Protein AF-A0A0B6Z4F5-F1 (afdb_monomer_lite)

Structure (mmCIF, N/CA/C/O backbone):
data_AF-A0A0B6Z4F5-F1
#
_entry.id   AF-A0A0B6Z4F5-F1
#
loop_
_atom_site.group_PDB
_atom_site.id
_atom_site.type_symbol
_atom_site.label_atom_id
_atom_site.label_alt_id
_atom_site.label_comp_id
_atom_site.label_asym_id
_atom_site.label_entity_id
_atom_site.label_seq_id
_atom_site.pdbx_PDB_ins_code
_atom_site.Cartn_x
_atom_site.Cartn_y
_atom_site.Cartn_z
_atom_site.occupancy
_atom_site.B_iso_or_equiv
_atom_site.auth_seq_id
_atom_site.auth_comp_id
_atom_site.auth_asym_id
_atom_site.auth_atom_id
_atom_site.pdbx_PDB_model_num
ATOM 1 N N . GLN A 1 1 ? -28.608 41.845 -19.766 1.00 38.28 1 GLN A N 1
ATOM 2 C CA . GLN A 1 1 ? -28.156 40.467 -20.043 1.00 38.28 1 GLN A CA 1
ATOM 3 C C . GLN A 1 1 ? -27.023 40.159 -19.077 1.00 38.28 1 GLN A C 1
ATOM 5 O O . GLN A 1 1 ? -25.926 40.671 -19.235 1.00 38.28 1 GLN A O 1
ATOM 10 N N . THR A 1 2 ? -27.339 39.453 -17.998 1.00 35.28 2 THR A N 1
ATOM 11 C CA . THR A 1 2 ? -26.424 39.106 -16.904 1.00 35.28 2 THR A CA 1
ATOM 12 C C . THR A 1 2 ? -25.875 37.706 -17.146 1.00 35.28 2 THR A C 1
ATOM 14 O O . THR A 1 2 ? -26.620 36.733 -17.060 1.00 35.28 2 THR A O 1
ATOM 17 N N . PHE A 1 3 ? -24.585 37.611 -17.468 1.00 40.47 3 PHE A N 1
ATOM 18 C CA . PHE A 1 3 ? -23.867 36.343 -17.572 1.00 40.47 3 PHE A CA 1
ATOM 19 C C . PHE A 1 3 ? -23.553 35.861 -16.148 1.00 40.47 3 PHE A C 1
ATOM 21 O O . PHE A 1 3 ? -22.641 36.354 -15.487 1.00 40.47 3 PHE A O 1
ATOM 28 N N . THR A 1 4 ? -24.399 34.976 -15.627 1.00 44.84 4 THR A N 1
ATOM 29 C CA . THR A 1 4 ? -24.256 34.361 -14.303 1.00 44.84 4 THR A CA 1
ATOM 30 C C . THR A 1 4 ? -23.046 33.433 -14.277 1.00 44.84 4 THR A C 1
ATOM 32 O O . THR A 1 4 ? -22.872 32.604 -15.167 1.00 44.84 4 THR A O 1
ATOM 35 N N . GLY A 1 5 ? -22.210 33.598 -13.252 1.00 46.84 5 GLY A N 1
ATOM 36 C CA . GLY A 1 5 ? -20.893 32.986 -13.140 1.00 46.84 5 GLY A CA 1
ATOM 37 C C . GLY A 1 5 ? -20.876 31.459 -13.189 1.00 46.84 5 GLY A C 1
ATOM 38 O O . GLY A 1 5 ? -21.529 30.779 -12.397 1.00 46.84 5 GLY A O 1
ATOM 39 N N . LEU A 1 6 ? -20.011 30.928 -14.054 1.00 46.53 6 LEU A N 1
ATOM 40 C CA . LEU A 1 6 ? -19.409 29.620 -13.836 1.00 46.53 6 LEU A CA 1
ATOM 41 C C . LEU A 1 6 ? -18.498 29.740 -12.608 1.00 46.53 6 LEU A C 1
ATOM 43 O O . LEU A 1 6 ? -17.441 30.367 -12.669 1.00 46.53 6 LEU A O 1
ATOM 47 N N . ARG A 1 7 ? -18.896 29.137 -11.484 1.00 52.16 7 ARG A N 1
ATOM 48 C CA . ARG A 1 7 ? -17.961 28.833 -10.394 1.00 52.16 7 ARG A CA 1
ATOM 49 C C . ARG A 1 7 ? -16.904 27.890 -10.966 1.00 52.16 7 ARG A C 1
ATOM 51 O O . ARG A 1 7 ? -17.161 26.700 -11.113 1.00 52.16 7 ARG A O 1
ATOM 58 N N . THR A 1 8 ? -15.728 28.410 -11.297 1.00 56.00 8 THR A N 1
ATOM 59 C CA . THR A 1 8 ? -14.537 27.593 -11.531 1.00 56.00 8 THR A CA 1
ATOM 60 C C . THR A 1 8 ? -14.231 26.864 -10.228 1.00 56.00 8 THR A C 1
ATOM 62 O O . THR A 1 8 ? -13.716 27.464 -9.285 1.00 56.00 8 THR A O 1
ATOM 65 N N . ALA A 1 9 ? -14.623 25.594 -10.128 1.00 62.94 9 ALA A N 1
ATOM 66 C CA . ALA A 1 9 ? -14.205 24.742 -9.027 1.00 62.94 9 ALA A CA 1
ATOM 67 C C . ALA A 1 9 ? -12.677 24.632 -9.093 1.00 62.94 9 ALA A C 1
ATOM 69 O O . ALA A 1 9 ? -12.132 24.040 -10.024 1.00 62.94 9 ALA A O 1
ATOM 70 N N . THR A 1 10 ? -11.979 25.263 -8.154 1.00 71.31 10 THR A N 1
ATOM 71 C CA . THR A 1 10 ? -10.526 25.164 -8.057 1.00 71.31 10 THR A CA 1
ATOM 72 C C . THR A 1 10 ? -10.185 23.743 -7.618 1.00 71.31 10 THR A C 1
ATOM 74 O O . THR A 1 10 ? -10.439 23.344 -6.482 1.00 71.31 10 THR A O 1
ATOM 77 N N . VAL A 1 11 ? -9.668 22.935 -8.544 1.00 78.81 11 VAL A N 1
ATOM 78 C CA . VAL A 1 11 ? -9.191 21.585 -8.227 1.00 78.81 11 VAL A CA 1
ATOM 79 C C . VAL A 1 11 ? -8.001 21.728 -7.287 1.00 78.81 11 VAL A C 1
ATOM 81 O O . VAL A 1 11 ? -7.041 22.433 -7.597 1.00 78.81 11 VAL A O 1
ATOM 84 N N . SER A 1 12 ? -8.066 21.091 -6.118 1.00 91.50 12 SER A N 1
ATOM 85 C CA . SER A 1 12 ? -6.931 21.099 -5.198 1.00 91.50 12 SER A CA 1
ATOM 86 C C . SER A 1 12 ? -5.767 20.296 -5.790 1.00 91.50 12 SER A C 1
ATOM 88 O O . SER A 1 12 ? -5.986 19.251 -6.409 1.00 91.50 12 SER A O 1
ATOM 90 N N . TRP A 1 13 ? -4.529 20.745 -5.566 1.00 92.00 13 TRP A N 1
ATOM 91 C CA . TRP A 1 13 ? -3.327 20.012 -5.985 1.00 92.00 13 TRP A CA 1
ATOM 92 C C . TRP A 1 13 ? -3.304 18.573 -5.453 1.00 92.00 13 TRP A C 1
ATOM 94 O O . TRP A 1 13 ? -2.910 17.659 -6.171 1.00 92.00 13 TRP A O 1
ATOM 104 N N . HIS A 1 14 ? -3.807 18.360 -4.231 1.00 92.81 14 HIS A N 1
ATOM 105 C CA . HIS A 1 14 ? -3.956 17.034 -3.621 1.00 92.81 14 HIS A CA 1
ATOM 106 C C . HIS A 1 14 ? -4.875 16.121 -4.436 1.00 92.81 14 HIS A C 1
ATOM 108 O O . HIS A 1 14 ? -4.528 14.984 -4.745 1.00 92.81 14 HIS A O 1
ATOM 114 N N . THR A 1 15 ? -6.052 16.627 -4.814 1.00 93.75 15 THR A N 1
ATOM 115 C CA . THR A 1 15 ? -7.009 15.876 -5.636 1.00 93.75 15 THR A CA 1
ATOM 116 C C . THR A 1 15 ? -6.413 15.550 -7.000 1.00 93.75 15 THR A C 1
ATOM 118 O O . THR A 1 15 ? -6.552 14.420 -7.461 1.00 93.75 15 THR A O 1
ATOM 121 N N . LEU A 1 16 ? -5.729 16.512 -7.627 1.00 95.25 16 LEU A N 1
ATOM 122 C CA . LEU A 1 16 ? -5.080 16.302 -8.919 1.00 95.25 16 LEU A CA 1
ATOM 123 C C . LEU A 1 16 ? -3.999 15.215 -8.841 1.00 95.25 16 LEU A C 1
ATOM 125 O O . LEU A 1 16 ? -3.948 14.357 -9.716 1.00 95.25 16 LEU A O 1
ATOM 129 N N . TYR A 1 17 ? -3.189 15.216 -7.780 1.00 96.19 17 TYR A N 1
ATOM 130 C CA . TYR A 1 17 ? -2.166 14.196 -7.551 1.00 96.19 17 TYR A CA 1
ATOM 131 C C . TYR A 1 17 ? -2.767 12.796 -7.349 1.00 96.19 17 TYR A C 1
ATOM 133 O O . TYR A 1 17 ? -2.319 11.829 -7.956 1.00 96.19 17 TYR A O 1
ATOM 141 N N . CYS A 1 18 ? -3.835 12.670 -6.557 1.00 96.62 18 CYS A N 1
ATOM 142 C CA . CYS A 1 18 ? -4.506 11.376 -6.394 1.00 96.62 18 CYS A CA 1
ATOM 143 C C . CYS A 1 18 ? -5.072 10.863 -7.731 1.00 96.62 18 CYS A C 1
ATOM 145 O O . CYS A 1 18 ? -4.931 9.686 -8.057 1.00 96.62 18 CYS A O 1
ATOM 147 N N . LEU A 1 19 ? -5.680 11.750 -8.528 1.00 96.88 19 LEU A N 1
ATOM 148 C CA . LEU A 1 19 ? -6.208 11.401 -9.849 1.00 96.88 19 LEU A CA 1
ATOM 149 C C . LEU A 1 19 ? -5.104 11.017 -10.842 1.00 96.88 19 LEU A C 1
ATOM 151 O O . LEU A 1 19 ? -5.319 10.118 -11.654 1.00 96.88 19 LEU A O 1
ATOM 155 N N . SER A 1 20 ? -3.930 11.654 -10.785 1.00 97.31 20 SER A N 1
ATOM 156 C CA . SER A 1 20 ? -2.811 11.280 -11.654 1.00 97.31 20 SER A CA 1
ATOM 157 C C . SER A 1 20 ? -2.268 9.893 -11.309 1.00 97.31 20 SER A C 1
ATOM 159 O O . SER A 1 20 ? -2.014 9.112 -12.221 1.00 97.31 20 SER A O 1
ATOM 161 N N . LEU A 1 21 ? -2.179 9.529 -10.026 1.00 97.94 21 LEU A N 1
ATOM 162 C CA . LEU A 1 21 ? -1.808 8.168 -9.622 1.00 97.94 21 LEU A CA 1
ATOM 163 C C . LEU A 1 21 ? -2.815 7.116 -10.109 1.00 97.94 21 LEU A C 1
ATOM 165 O O . LEU A 1 21 ? -2.411 6.057 -10.589 1.00 97.94 21 LEU A O 1
ATOM 169 N N . GLU A 1 22 ? -4.117 7.400 -10.048 1.00 97.75 22 GLU A N 1
ATOM 170 C CA . GLU A 1 22 ? -5.153 6.507 -10.593 1.00 97.75 22 GLU A CA 1
ATOM 171 C C . GLU A 1 22 ? -5.067 6.383 -12.126 1.00 97.75 22 GLU A C 1
ATOM 173 O O . GLU A 1 22 ? -5.256 5.294 -12.686 1.00 97.75 22 GLU A O 1
ATOM 178 N N . LEU A 1 23 ? -4.719 7.475 -12.818 1.00 98.19 23 LEU A N 1
ATOM 179 C CA . LEU A 1 23 ? -4.436 7.457 -14.252 1.00 98.19 23 LEU A CA 1
ATOM 180 C C . LEU A 1 23 ? -3.220 6.575 -14.558 1.00 98.19 23 LEU A C 1
ATOM 182 O O . LEU A 1 23 ? -3.335 5.677 -15.388 1.00 98.19 23 LEU A O 1
ATOM 186 N N . PHE A 1 24 ? -2.092 6.769 -13.871 1.00 98.31 24 PHE A N 1
ATOM 187 C CA . PHE A 1 24 ? -0.883 5.961 -14.076 1.00 98.31 24 PHE A CA 1
ATOM 188 C C . PHE A 1 24 ? -1.108 4.487 -13.741 1.00 98.31 24 PHE A C 1
ATOM 190 O O . PHE A 1 24 ? -0.652 3.614 -14.477 1.00 98.31 24 PHE A O 1
ATOM 197 N N . SER A 1 25 ? -1.887 4.200 -12.695 1.00 98.12 25 SER A N 1
ATOM 198 C CA . SER A 1 25 ? -2.345 2.843 -12.376 1.00 98.12 25 SER A CA 1
ATOM 199 C C . SER A 1 25 ? -3.120 2.237 -13.543 1.00 98.12 25 SER A C 1
ATOM 201 O O . SER A 1 25 ? -2.855 1.114 -13.964 1.00 98.12 25 SER A O 1
ATOM 203 N N . SER A 1 26 ? -4.064 2.989 -14.107 1.00 98.19 26 SER A N 1
ATOM 204 C CA . SER A 1 26 ? -4.875 2.524 -15.233 1.00 98.19 26 SER A CA 1
ATOM 205 C C . SER A 1 26 ? -4.050 2.339 -16.505 1.00 98.19 26 SER A C 1
ATOM 207 O O . SER A 1 26 ? -4.231 1.338 -17.195 1.00 98.19 26 SER A O 1
ATOM 209 N N . MET A 1 27 ? -3.124 3.255 -16.795 1.00 98.38 27 MET A N 1
ATOM 210 C CA . MET A 1 27 ? -2.206 3.155 -17.930 1.00 98.38 27 MET A CA 1
ATOM 211 C C . MET A 1 27 ? -1.304 1.931 -17.801 1.00 98.38 27 MET A C 1
ATOM 213 O O . MET A 1 27 ? -1.239 1.147 -18.740 1.00 98.38 27 MET A O 1
ATOM 217 N N . LEU A 1 28 ? -0.686 1.705 -16.637 1.00 98.44 28 LEU A N 1
ATOM 218 C CA . LEU A 1 28 ? 0.152 0.526 -16.417 1.00 98.44 28 LEU A CA 1
ATOM 219 C C . LEU A 1 28 ? -0.654 -0.771 -16.535 1.00 98.44 28 LEU A C 1
ATOM 221 O O . LEU A 1 28 ? -0.200 -1.719 -17.164 1.00 98.44 28 LEU A O 1
ATOM 225 N N . ARG A 1 29 ? -1.881 -0.803 -16.008 1.00 97.88 29 ARG A N 1
ATOM 226 C CA . ARG A 1 29 ? -2.763 -1.970 -16.128 1.00 97.88 29 ARG A CA 1
ATOM 227 C C . ARG A 1 29 ? -3.135 -2.296 -17.577 1.00 97.88 29 ARG A C 1
ATOM 229 O O . ARG A 1 29 ? -3.237 -3.466 -17.926 1.00 97.88 29 ARG A O 1
ATOM 236 N N . VAL A 1 30 ? -3.411 -1.275 -18.393 1.00 98.00 30 VAL A N 1
ATOM 237 C CA . VAL A 1 30 ? -3.914 -1.445 -19.769 1.00 98.00 30 VAL A CA 1
ATOM 238 C C . VAL A 1 30 ? -2.778 -1.623 -20.776 1.00 98.00 30 VAL A C 1
ATOM 240 O O . VAL A 1 30 ? -2.874 -2.469 -21.658 1.00 98.00 30 VAL A O 1
ATOM 243 N N . LEU A 1 31 ? -1.716 -0.827 -20.658 1.00 98.12 31 LEU A N 1
ATOM 244 C CA . LEU A 1 31 ? -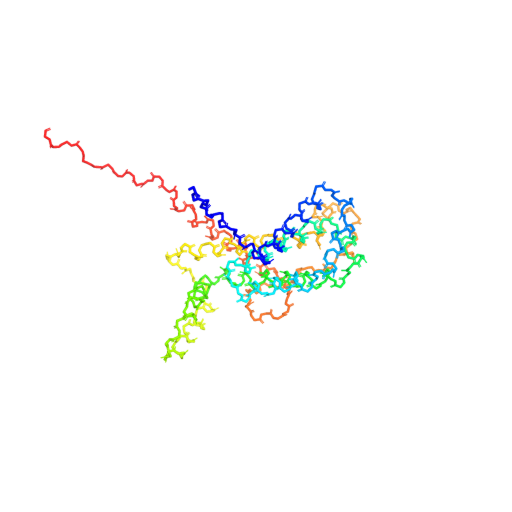0.588 -0.804 -21.594 1.00 98.12 31 LEU A CA 1
ATOM 245 C C . LEU A 1 31 ? 0.528 -1.780 -21.192 1.00 98.12 31 LEU A C 1
ATOM 247 O O . LEU A 1 31 ? 1.363 -2.141 -22.021 1.00 98.12 31 LEU A O 1
ATOM 251 N N . GLY A 1 32 ? 0.553 -2.213 -19.930 1.00 97.44 32 GLY A N 1
ATOM 252 C CA . GLY A 1 32 ? 1.515 -3.174 -19.407 1.00 97.44 32 GLY A CA 1
ATOM 253 C C . GLY A 1 32 ? 2.962 -2.740 -19.625 1.00 97.44 32 GLY A C 1
ATOM 254 O O . GLY A 1 32 ? 3.349 -1.618 -19.299 1.00 97.44 32 GLY A O 1
ATOM 255 N N . HIS A 1 33 ? 3.763 -3.625 -20.225 1.00 97.56 33 HIS A N 1
ATOM 256 C CA . HIS A 1 33 ? 5.184 -3.382 -20.483 1.00 97.56 33 HIS A CA 1
ATOM 257 C C . HIS A 1 33 ? 5.463 -2.128 -21.321 1.00 97.56 33 HIS A C 1
ATOM 259 O O . HIS A 1 33 ? 6.496 -1.501 -21.115 1.00 97.56 33 HIS A O 1
ATOM 265 N N . SER A 1 34 ? 4.553 -1.718 -22.212 1.00 97.88 34 SER A N 1
ATOM 266 C CA . SER A 1 34 ? 4.745 -0.522 -23.045 1.00 97.88 34 SER A CA 1
ATOM 267 C C . SER A 1 34 ? 4.744 0.789 -22.253 1.00 97.88 34 SER A C 1
ATOM 269 O O . SER A 1 34 ? 5.225 1.789 -22.767 1.00 97.88 34 SER A O 1
ATOM 271 N N . PHE A 1 35 ? 4.209 0.791 -21.028 1.00 98.50 35 PHE A N 1
ATOM 272 C CA . PHE A 1 35 ? 4.208 1.946 -20.122 1.00 98.50 35 PHE A CA 1
ATOM 273 C C . PHE A 1 35 ? 5.067 1.704 -18.867 1.00 98.50 35 PHE A C 1
ATOM 275 O O . PHE A 1 35 ? 5.100 2.533 -17.960 1.00 98.50 35 PHE A O 1
ATOM 282 N N . LEU A 1 36 ? 5.757 0.561 -18.775 1.00 98.44 36 LEU A N 1
ATOM 283 C CA . LEU A 1 36 ? 6.473 0.176 -17.558 1.00 98.44 36 LEU A CA 1
ATOM 284 C C . LEU A 1 36 ? 7.621 1.139 -17.233 1.00 98.44 36 LEU A C 1
ATOM 286 O O . LEU A 1 36 ? 7.761 1.526 -16.077 1.00 98.44 36 LEU A O 1
ATOM 290 N N . ASP A 1 37 ? 8.393 1.563 -18.233 1.00 98.19 37 ASP A N 1
ATOM 291 C CA . ASP A 1 37 ? 9.512 2.492 -18.026 1.00 98.19 37 ASP A CA 1
ATOM 292 C C . ASP A 1 37 ? 9.021 3.856 -17.523 1.00 98.19 37 ASP A C 1
ATOM 294 O O . ASP A 1 37 ? 9.564 4.403 -16.562 1.00 98.19 37 ASP A O 1
ATOM 298 N N . ASP A 1 38 ? 7.929 4.369 -18.095 1.00 98.44 38 ASP A N 1
ATOM 299 C CA . ASP A 1 38 ? 7.284 5.600 -17.633 1.00 98.44 38 ASP A CA 1
ATOM 300 C C . ASP A 1 38 ? 6.740 5.449 -16.207 1.00 98.44 38 ASP A C 1
ATOM 302 O O . ASP A 1 38 ? 6.933 6.330 -15.368 1.00 98.44 38 ASP A O 1
ATOM 306 N N . ALA A 1 39 ? 6.108 4.315 -15.892 1.00 98.44 39 ALA A N 1
ATOM 307 C CA . ALA A 1 39 ? 5.614 4.039 -14.548 1.00 98.44 39 ALA A CA 1
ATOM 308 C C . ALA A 1 39 ? 6.755 3.965 -13.516 1.00 98.44 39 ALA A C 1
ATOM 310 O O . ALA A 1 39 ? 6.627 4.515 -12.418 1.00 98.44 39 ALA A O 1
ATOM 311 N N . LEU A 1 40 ? 7.884 3.339 -13.866 1.00 98.50 40 LEU A N 1
ATOM 312 C CA . LEU A 1 40 ? 9.079 3.295 -13.022 1.00 98.50 40 LEU A CA 1
ATOM 313 C C . LEU A 1 40 ? 9.690 4.691 -12.845 1.00 98.50 40 LEU A C 1
ATOM 315 O O . LEU A 1 40 ? 10.045 5.048 -11.722 1.00 98.50 40 LEU A O 1
ATOM 319 N N . ASN A 1 41 ? 9.735 5.515 -13.896 1.00 98.31 41 ASN A N 1
ATOM 320 C CA . ASN A 1 41 ? 10.173 6.911 -13.803 1.00 98.31 41 ASN A CA 1
ATOM 321 C C . ASN A 1 41 ? 9.285 7.723 -12.849 1.00 98.31 41 ASN A C 1
ATOM 323 O O . ASN A 1 41 ? 9.798 8.435 -11.984 1.00 98.31 41 ASN A O 1
ATOM 327 N N . VAL A 1 42 ? 7.958 7.571 -12.945 1.00 98.19 42 VAL A N 1
ATOM 328 C CA . VAL A 1 42 ? 7.004 8.214 -12.027 1.00 98.19 42 VAL A CA 1
ATOM 329 C C . VAL A 1 42 ? 7.272 7.787 -10.582 1.00 98.19 42 VAL A C 1
ATOM 331 O O . VAL A 1 42 ? 7.365 8.646 -9.704 1.00 98.19 42 VAL A O 1
ATOM 334 N N . VAL A 1 43 ? 7.445 6.489 -10.312 1.00 98.12 43 VAL A N 1
ATOM 335 C CA . VAL A 1 43 ? 7.773 6.011 -8.956 1.00 98.12 43 VAL A CA 1
ATOM 336 C C . VAL A 1 43 ? 9.113 6.541 -8.469 1.00 98.12 43 VAL A C 1
ATOM 338 O O . VAL A 1 43 ? 9.205 6.963 -7.319 1.00 98.12 43 VAL A O 1
ATOM 341 N N . GLY A 1 44 ? 10.135 6.562 -9.324 1.00 97.88 44 GLY A N 1
ATOM 342 C CA . GLY A 1 44 ? 11.454 7.087 -8.980 1.00 97.88 44 GLY A CA 1
ATOM 343 C C . GLY A 1 44 ? 11.408 8.562 -8.574 1.00 97.88 44 GLY A C 1
ATOM 344 O O . GLY A 1 44 ? 11.999 8.936 -7.559 1.00 97.88 44 GLY A O 1
ATOM 345 N N . VAL A 1 45 ? 10.658 9.385 -9.314 1.00 98.00 45 VAL A N 1
ATOM 346 C CA . VAL A 1 45 ? 10.491 10.822 -9.031 1.00 98.00 45 VAL A CA 1
ATOM 347 C C . VAL A 1 45 ? 9.628 11.062 -7.790 1.00 98.00 45 VAL A C 1
ATOM 349 O O . VAL A 1 45 ? 9.943 11.928 -6.978 1.00 98.00 45 VAL A O 1
ATOM 352 N N . HIS A 1 46 ? 8.547 10.299 -7.614 1.00 97.75 46 HIS A N 1
ATOM 353 C CA . HIS A 1 46 ? 7.569 10.522 -6.544 1.00 97.75 46 HIS A CA 1
ATOM 354 C C . HIS A 1 46 ? 7.773 9.642 -5.302 1.00 97.75 46 HIS A C 1
ATOM 356 O O . HIS A 1 46 ? 6.906 9.627 -4.427 1.00 97.75 46 HIS A O 1
ATOM 362 N N . GLN A 1 47 ? 8.901 8.938 -5.186 1.00 97.69 47 GLN A N 1
ATOM 363 C CA . GLN A 1 47 ? 9.158 7.956 -4.124 1.00 97.69 47 GLN A CA 1
ATOM 364 C C . GLN A 1 47 ? 8.894 8.484 -2.706 1.00 97.69 47 GLN A C 1
ATOM 366 O O . GLN A 1 47 ? 8.273 7.790 -1.903 1.00 97.69 47 GLN A O 1
ATOM 371 N N . ASP A 1 48 ? 9.308 9.717 -2.402 1.00 97.94 48 ASP A N 1
ATOM 372 C CA . ASP A 1 48 ? 9.131 10.307 -1.072 1.00 97.94 48 ASP A CA 1
ATOM 373 C C . ASP A 1 48 ? 7.661 10.590 -0.779 1.00 97.94 48 ASP A C 1
ATOM 375 O O . ASP A 1 48 ? 7.192 10.357 0.332 1.00 97.94 48 ASP A O 1
ATOM 379 N N . ARG A 1 49 ? 6.906 11.036 -1.789 1.00 97.44 49 ARG A N 1
ATOM 380 C CA . ARG A 1 49 ? 5.484 11.327 -1.623 1.00 97.44 49 ARG A CA 1
ATOM 381 C C . ARG A 1 49 ? 4.658 10.053 -1.480 1.00 97.44 49 ARG A C 1
ATOM 383 O O . ARG A 1 49 ? 3.786 10.004 -0.619 1.00 97.44 49 ARG A O 1
ATOM 390 N N . LEU A 1 50 ? 4.962 9.026 -2.276 1.00 98.19 50 LEU A N 1
ATOM 391 C CA . LEU A 1 50 ? 4.322 7.712 -2.172 1.00 98.19 50 LEU A CA 1
ATOM 392 C C . LEU A 1 50 ? 4.584 7.092 -0.793 1.00 98.19 50 LEU A C 1
ATOM 394 O O . LEU A 1 50 ? 3.659 6.621 -0.136 1.00 98.19 50 LEU A O 1
ATOM 398 N N . GLN A 1 51 ? 5.828 7.155 -0.312 1.00 97.50 51 GLN A N 1
ATOM 399 C CA . GLN A 1 51 ? 6.175 6.677 1.025 1.00 97.50 51 GLN A CA 1
ATOM 400 C C . GLN A 1 51 ? 5.431 7.464 2.109 1.00 97.50 51 GLN A C 1
ATOM 402 O O . GLN A 1 51 ? 4.796 6.874 2.984 1.00 97.50 51 GLN A O 1
ATOM 407 N N . GLN A 1 52 ? 5.461 8.796 2.019 1.00 96.38 52 GLN A N 1
ATOM 408 C CA . GLN A 1 52 ? 4.791 9.676 2.966 1.00 96.38 52 GLN A CA 1
ATOM 409 C C . GLN A 1 52 ? 3.283 9.416 3.006 1.00 96.38 52 GLN A C 1
ATOM 411 O O . GLN A 1 52 ? 2.703 9.444 4.086 1.00 96.38 52 GLN A O 1
ATOM 416 N N . ALA A 1 53 ? 2.637 9.135 1.872 1.00 96.75 53 ALA A N 1
ATOM 417 C CA . ALA A 1 53 ? 1.218 8.798 1.838 1.00 96.75 53 ALA A CA 1
ATOM 418 C C . ALA A 1 53 ? 0.906 7.563 2.702 1.00 96.75 53 ALA A C 1
ATOM 420 O O . ALA A 1 53 ? -0.037 7.597 3.491 1.00 96.75 53 ALA A O 1
ATOM 421 N N . LEU A 1 54 ? 1.725 6.508 2.613 1.00 96.19 54 LEU A N 1
ATOM 422 C CA . LEU A 1 54 ? 1.575 5.293 3.425 1.00 96.19 54 LEU A CA 1
ATOM 423 C C . LEU A 1 54 ? 1.855 5.552 4.915 1.00 96.19 54 LEU A C 1
ATOM 425 O O . LEU A 1 54 ? 1.131 5.065 5.784 1.00 96.19 54 LEU A O 1
ATOM 429 N N . GLU A 1 55 ? 2.885 6.340 5.223 1.00 93.75 55 GLU A N 1
ATOM 430 C CA . GLU A 1 55 ? 3.272 6.662 6.602 1.00 93.75 55 GLU A CA 1
ATOM 431 C C . GLU A 1 55 ? 2.263 7.579 7.295 1.00 93.75 55 GLU A C 1
ATOM 433 O O . GLU A 1 55 ? 1.868 7.323 8.432 1.00 93.75 55 GLU A O 1
ATOM 438 N N . MET A 1 56 ? 1.777 8.607 6.600 1.00 91.56 56 MET A N 1
ATOM 439 C CA . MET A 1 56 ? 0.765 9.524 7.123 1.00 91.56 56 MET A CA 1
ATOM 440 C C . MET A 1 56 ? -0.553 8.810 7.397 1.00 91.56 56 MET A C 1
ATOM 442 O O . MET A 1 56 ? -1.215 9.113 8.388 1.00 91.56 56 MET A O 1
ATOM 446 N N . ALA A 1 57 ? -0.917 7.833 6.567 1.00 90.56 57 ALA A N 1
ATOM 447 C CA . ALA A 1 57 ? -2.146 7.073 6.737 1.00 90.56 57 ALA A CA 1
ATOM 448 C C . ALA A 1 57 ? -2.159 6.254 8.043 1.00 90.56 57 ALA A C 1
ATOM 450 O O . ALA A 1 57 ? -3.236 6.009 8.591 1.00 90.56 57 ALA A O 1
ATOM 451 N N . ARG A 1 58 ? -0.986 5.885 8.585 1.00 87.12 58 ARG A N 1
ATOM 452 C CA . ARG A 1 58 ? -0.850 5.223 9.899 1.00 87.12 58 ARG A CA 1
ATOM 453 C C . ARG A 1 58 ? -1.198 6.133 11.069 1.00 87.12 58 ARG A C 1
ATOM 455 O O . ARG A 1 58 ? -1.709 5.658 12.077 1.00 87.12 58 ARG A O 1
ATOM 462 N N . VAL A 1 59 ? -0.864 7.414 10.945 1.00 84.38 59 VAL A N 1
ATOM 463 C CA . VAL A 1 59 ? -0.974 8.399 12.028 1.00 84.38 59 VAL A CA 1
ATOM 464 C C . VAL A 1 59 ? -2.302 9.148 11.949 1.00 84.38 59 VAL A C 1
ATOM 466 O O . VAL A 1 59 ? -2.901 9.469 12.972 1.00 84.38 59 VAL A O 1
ATOM 469 N N . ILE A 1 60 ? -2.778 9.415 10.731 1.00 84.00 60 ILE A N 1
ATOM 470 C CA . ILE A 1 60 ? -3.942 10.253 10.460 1.00 84.00 60 ILE A CA 1
ATOM 471 C C . ILE A 1 60 ? -4.994 9.446 9.697 1.00 84.00 60 ILE A C 1
ATOM 473 O O . ILE A 1 60 ? -4.868 9.197 8.500 1.00 84.00 60 ILE A O 1
ATOM 477 N N . THR A 1 61 ? -6.108 9.126 10.357 1.00 83.44 61 THR A N 1
ATOM 478 C CA . THR A 1 61 ? -7.257 8.418 9.753 1.00 83.44 61 THR A CA 1
ATOM 479 C C . THR A 1 61 ? -8.260 9.380 9.093 1.00 83.44 61 THR A C 1
ATOM 481 O O . THR A 1 61 ? -9.473 9.175 9.112 1.00 83.44 61 THR A O 1
ATOM 484 N N . SER A 1 62 ? -7.767 10.480 8.519 1.00 86.12 62 SER A N 1
ATOM 485 C CA . SER A 1 62 ? -8.606 11.452 7.813 1.00 86.12 62 SER A CA 1
ATOM 486 C C . SER A 1 62 ? -8.913 10.980 6.390 1.00 86.12 62 SER A C 1
ATOM 488 O O . SER A 1 62 ? -8.106 10.306 5.749 1.00 86.12 62 SER A O 1
ATOM 490 N N . LYS A 1 63 ? -10.072 11.377 5.852 1.00 87.38 63 LYS A N 1
ATOM 491 C CA . LYS A 1 63 ? -10.485 10.993 4.493 1.00 87.38 63 LYS A CA 1
ATOM 492 C C . LYS A 1 63 ? -9.444 11.352 3.410 1.00 87.38 63 LYS A C 1
ATOM 494 O O . LYS A 1 63 ? -9.181 10.490 2.579 1.00 87.38 63 LYS A O 1
ATOM 499 N N . PRO A 1 64 ? -8.824 12.552 3.390 1.00 90.44 64 PRO A N 1
ATOM 500 C CA . PRO A 1 64 ? -7.811 12.879 2.382 1.00 90.44 64 PRO A CA 1
ATOM 501 C C . PRO A 1 64 ? -6.560 11.996 2.449 1.00 90.44 64 PRO A C 1
ATOM 503 O O . PRO A 1 64 ? -6.059 11.602 1.398 1.00 90.44 64 PRO A O 1
ATOM 506 N N . ALA A 1 65 ? -6.093 11.659 3.659 1.00 92.12 65 ALA A N 1
ATOM 507 C CA . ALA A 1 65 ? -4.934 10.787 3.855 1.00 92.12 65 ALA A CA 1
ATOM 508 C C . ALA A 1 65 ? -5.224 9.356 3.374 1.00 92.12 65 ALA A C 1
ATOM 510 O O . ALA A 1 65 ? -4.428 8.773 2.643 1.00 92.12 65 ALA A O 1
ATOM 511 N N . LEU A 1 66 ? -6.406 8.823 3.707 1.00 93.00 66 LEU A N 1
ATOM 512 C CA . LEU A 1 66 ? -6.840 7.499 3.253 1.00 93.00 66 LEU A CA 1
ATOM 513 C C . LEU A 1 66 ? -7.007 7.427 1.728 1.00 93.00 66 LEU A C 1
ATOM 515 O O . LEU A 1 66 ? -6.646 6.419 1.128 1.00 93.00 66 LEU A O 1
ATOM 519 N N . LEU A 1 67 ? -7.518 8.490 1.094 1.00 93.88 67 LEU A N 1
ATOM 520 C CA . LEU A 1 67 ? -7.654 8.557 -0.366 1.00 93.88 67 LEU A CA 1
ATOM 521 C C . LEU A 1 67 ? -6.297 8.539 -1.077 1.00 93.88 67 LEU A C 1
ATOM 523 O O . LEU A 1 67 ? -6.137 7.852 -2.082 1.00 93.88 67 LEU A O 1
ATOM 527 N N . GLU A 1 68 ? -5.316 9.273 -0.558 1.00 96.25 68 GLU A N 1
ATOM 528 C CA . GLU A 1 68 ? -3.978 9.302 -1.148 1.00 96.25 68 GLU A CA 1
ATOM 529 C C . GLU A 1 68 ? -3.224 7.983 -0.942 1.00 96.25 68 GLU A C 1
ATOM 531 O O . GLU A 1 68 ? -2.592 7.477 -1.874 1.00 96.25 68 GLU A O 1
ATOM 536 N N . ALA A 1 69 ? -3.340 7.382 0.245 1.00 97.19 69 ALA A N 1
ATOM 537 C CA . ALA A 1 69 ? -2.823 6.041 0.502 1.00 97.19 69 ALA A CA 1
ATOM 538 C C . ALA A 1 69 ? -3.482 5.002 -0.413 1.00 97.19 69 ALA A C 1
ATOM 540 O O . ALA A 1 69 ? -2.813 4.092 -0.900 1.00 97.19 69 ALA A O 1
ATOM 541 N N . GLU A 1 70 ? -4.777 5.155 -0.706 1.00 96.75 70 GLU A N 1
ATOM 542 C CA . GLU A 1 70 ? -5.487 4.268 -1.622 1.00 96.75 70 GLU A CA 1
ATOM 543 C C . GLU A 1 70 ? -4.986 4.399 -3.063 1.00 96.75 70 GLU A C 1
ATOM 545 O O . GLU A 1 70 ? -4.737 3.376 -3.710 1.00 96.75 70 GLU A O 1
ATOM 550 N N . ALA A 1 71 ? -4.822 5.625 -3.563 1.00 97.62 71 ALA A N 1
ATOM 551 C CA . ALA A 1 71 ? -4.269 5.873 -4.892 1.00 97.62 71 ALA A CA 1
ATOM 552 C C . ALA A 1 71 ? -2.832 5.330 -5.006 1.00 97.62 71 ALA A C 1
ATOM 554 O O . ALA A 1 71 ? -2.482 4.664 -5.981 1.00 97.62 71 ALA A O 1
ATOM 555 N N . THR A 1 72 ? -2.031 5.516 -3.952 1.00 98.25 72 THR A N 1
ATOM 556 C CA . THR A 1 72 ? -0.671 4.969 -3.838 1.00 98.25 72 THR A CA 1
ATOM 557 C C . THR A 1 72 ? -0.670 3.439 -3.883 1.00 98.25 72 THR A C 1
ATOM 559 O O . THR A 1 72 ? 0.047 2.846 -4.689 1.00 98.25 72 THR A O 1
ATOM 562 N N . CYS A 1 73 ? -1.515 2.781 -3.082 1.00 98.06 73 CYS A N 1
ATOM 563 C CA . CYS A 1 73 ? -1.624 1.321 -3.068 1.00 98.06 73 CYS A CA 1
ATOM 564 C C . CYS A 1 73 ? -2.102 0.761 -4.413 1.00 98.06 73 CYS A C 1
ATOM 566 O O . CYS A 1 73 ? -1.632 -0.296 -4.825 1.00 98.06 73 CYS A O 1
ATOM 568 N N . ASN A 1 74 ? -3.017 1.449 -5.106 1.00 97.75 74 ASN A N 1
ATOM 569 C CA . ASN A 1 74 ? -3.464 1.040 -6.441 1.00 97.75 74 ASN A CA 1
ATOM 570 C C . ASN A 1 74 ? -2.316 1.029 -7.441 1.00 97.75 74 ASN A C 1
ATOM 572 O O . ASN A 1 74 ? -2.154 0.048 -8.168 1.00 97.75 74 ASN A O 1
ATOM 576 N N . PHE A 1 75 ? -1.509 2.088 -7.440 1.00 98.44 75 PHE A N 1
ATOM 577 C CA . PHE A 1 75 ? -0.388 2.195 -8.360 1.00 98.44 75 PHE A CA 1
ATOM 578 C C . PHE A 1 75 ? 0.692 1.161 -8.054 1.00 98.44 75 PHE A C 1
ATOM 580 O O . PHE A 1 75 ? 1.119 0.423 -8.944 1.00 98.44 75 PHE A O 1
ATOM 587 N N . MET A 1 76 ? 1.054 1.023 -6.774 1.00 98.00 76 MET A N 1
ATOM 588 C CA . MET A 1 76 ? 1.988 -0.006 -6.320 1.00 98.00 76 MET A CA 1
ATOM 589 C C . MET A 1 76 ? 1.517 -1.414 -6.683 1.00 98.00 76 MET A C 1
ATOM 591 O O . MET A 1 76 ? 2.324 -2.221 -7.134 1.00 98.00 76 MET A O 1
ATOM 595 N N . LEU A 1 77 ? 0.224 -1.713 -6.534 1.00 97.69 77 LEU A N 1
ATOM 596 C CA . LEU A 1 77 ? -0.331 -3.021 -6.872 1.00 97.69 77 LEU A CA 1
ATOM 597 C C . LEU A 1 77 ? -0.117 -3.370 -8.350 1.00 97.69 77 LEU A C 1
ATOM 599 O O . LEU A 1 77 ? 0.237 -4.505 -8.657 1.00 97.69 77 LEU A O 1
ATOM 603 N N . GLN A 1 78 ? -0.278 -2.403 -9.259 1.00 98.00 78 GLN A N 1
ATOM 604 C CA . GLN A 1 78 ? 0.004 -2.640 -10.679 1.00 98.00 78 GLN A CA 1
ATOM 605 C C . GLN A 1 78 ? 1.495 -2.905 -10.927 1.00 98.00 78 GLN A C 1
ATOM 607 O O . GLN A 1 78 ? 1.842 -3.777 -11.718 1.00 98.00 78 GLN A O 1
ATOM 612 N N . LEU A 1 79 ? 2.386 -2.213 -10.215 1.00 97.62 79 LEU A N 1
ATOM 613 C CA . LEU A 1 79 ? 3.832 -2.423 -10.326 1.00 97.62 79 LEU A CA 1
ATOM 614 C C . LEU A 1 79 ? 4.311 -3.747 -9.726 1.00 97.62 79 LEU A C 1
ATOM 616 O O . LEU A 1 79 ? 5.287 -4.312 -10.212 1.00 97.62 79 LEU A O 1
ATOM 620 N N . CYS A 1 80 ? 3.630 -4.277 -8.707 1.00 97.00 80 CYS A N 1
ATOM 621 C CA . CYS A 1 80 ? 3.980 -5.560 -8.090 1.00 97.00 80 CYS A CA 1
ATOM 622 C C . CYS A 1 80 ? 3.899 -6.738 -9.080 1.00 97.00 80 CYS A C 1
ATOM 624 O O . CYS A 1 80 ? 4.629 -7.722 -8.933 1.00 97.00 80 CYS A O 1
ATOM 626 N N . ALA A 1 81 ? 3.073 -6.626 -10.127 1.00 95.94 81 ALA A N 1
ATOM 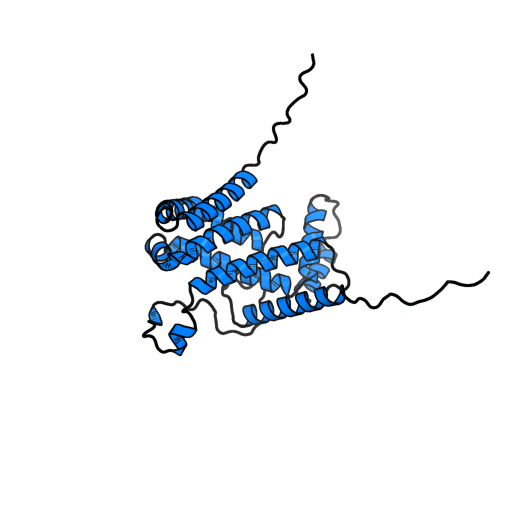627 C CA . ALA A 1 81 ? 3.047 -7.587 -11.231 1.00 95.94 81 ALA A CA 1
ATOM 628 C C . ALA A 1 81 ? 4.374 -7.631 -12.021 1.00 95.94 81 ALA A C 1
ATOM 630 O O . ALA A 1 81 ? 4.694 -8.649 -12.628 1.00 95.94 81 ALA A O 1
ATOM 631 N N . TYR A 1 82 ? 5.167 -6.559 -11.954 1.00 97.12 82 TYR A N 1
ATOM 632 C CA . TYR A 1 82 ? 6.475 -6.387 -12.590 1.00 97.12 82 TYR A CA 1
ATOM 633 C C . TYR A 1 82 ? 7.608 -6.355 -11.550 1.00 97.12 82 TYR A C 1
ATOM 635 O O . TYR A 1 82 ? 8.586 -5.617 -11.694 1.00 97.12 82 TYR A O 1
ATOM 643 N N . ASN A 1 83 ? 7.474 -7.129 -10.464 1.00 94.44 83 ASN A N 1
ATOM 644 C CA . ASN A 1 83 ? 8.388 -7.083 -9.318 1.00 94.44 83 ASN A CA 1
ATOM 645 C C . ASN A 1 83 ? 9.867 -7.271 -9.695 1.00 94.44 83 ASN A C 1
ATOM 647 O O . ASN A 1 83 ? 10.713 -6.582 -9.128 1.00 94.44 83 ASN A O 1
ATOM 651 N N . LYS A 1 84 ? 10.191 -8.125 -10.676 1.00 94.25 84 LYS A N 1
ATOM 652 C CA . LYS A 1 84 ? 11.578 -8.361 -11.109 1.00 94.25 84 LYS A CA 1
ATOM 653 C C . LYS A 1 84 ? 12.177 -7.110 -11.748 1.00 94.25 84 LYS A C 1
ATOM 655 O O . LYS A 1 84 ? 13.276 -6.697 -11.387 1.00 94.25 84 LYS A O 1
ATOM 660 N N . GLN A 1 85 ? 11.435 -6.470 -12.653 1.00 97.31 85 GLN A N 1
ATOM 661 C CA . GLN A 1 85 ? 11.853 -5.231 -13.307 1.00 97.31 85 GLN A CA 1
ATOM 662 C C . GLN A 1 85 ? 11.942 -4.090 -12.296 1.00 97.31 85 GLN A C 1
ATOM 664 O O . GLN A 1 85 ? 12.919 -3.345 -12.307 1.00 97.31 85 GLN A O 1
ATOM 669 N N . TRP A 1 86 ? 10.967 -3.978 -11.394 1.00 97.38 86 TRP A N 1
ATOM 670 C CA . TRP A 1 86 ? 10.982 -2.955 -10.356 1.00 97.38 86 TRP A CA 1
ATOM 671 C C . TRP A 1 86 ? 12.176 -3.129 -9.407 1.00 97.38 86 TRP A C 1
ATOM 673 O O . TRP A 1 86 ? 12.925 -2.176 -9.187 1.00 97.38 86 TRP A O 1
ATOM 683 N N . ARG A 1 87 ? 12.420 -4.351 -8.914 1.00 95.75 87 ARG A N 1
ATOM 684 C CA . ARG A 1 87 ? 13.573 -4.673 -8.060 1.00 95.75 87 ARG A CA 1
ATOM 685 C C . ARG A 1 87 ? 14.900 -4.399 -8.762 1.00 95.75 87 ARG A C 1
ATOM 687 O O . ARG A 1 87 ? 15.824 -3.930 -8.111 1.00 95.75 87 ARG A O 1
ATOM 694 N N . PHE A 1 88 ? 14.992 -4.662 -10.064 1.00 96.50 88 PHE A N 1
ATOM 695 C CA . PHE A 1 88 ? 16.202 -4.397 -10.838 1.00 96.50 88 PHE A CA 1
ATOM 696 C C . PHE A 1 88 ? 16.479 -2.895 -11.013 1.00 96.50 88 PHE A C 1
ATOM 698 O O . PHE A 1 88 ? 17.596 -2.452 -10.766 1.00 96.50 88 PHE A O 1
ATOM 705 N N . HIS A 1 89 ? 15.474 -2.104 -11.406 1.00 97.62 89 HIS A N 1
ATOM 706 C CA . HIS A 1 89 ? 15.670 -0.682 -11.719 1.00 97.62 89 HIS A CA 1
ATOM 707 C C . HIS A 1 89 ? 15.735 0.205 -10.471 1.00 97.62 89 HIS A C 1
ATOM 709 O O . HIS A 1 89 ? 16.508 1.158 -10.430 1.00 97.62 89 HIS A O 1
ATOM 715 N N . LEU A 1 90 ? 14.912 -0.083 -9.458 1.00 97.75 90 LEU A N 1
ATOM 716 C CA . LEU A 1 90 ? 14.741 0.768 -8.278 1.00 97.75 90 LEU A CA 1
ATOM 717 C C . LEU A 1 90 ? 14.697 -0.061 -6.975 1.00 97.75 90 LEU A C 1
ATOM 719 O O . LEU A 1 90 ? 13.719 0.037 -6.225 1.00 97.75 90 LEU A O 1
ATOM 723 N N . PRO A 1 91 ? 15.744 -0.850 -6.651 1.00 96.25 91 PRO A N 1
ATOM 724 C CA . PRO A 1 91 ? 15.743 -1.750 -5.489 1.00 96.25 91 PRO A CA 1
ATOM 725 C C . PRO A 1 91 ? 15.490 -1.015 -4.167 1.00 96.25 91 PRO A C 1
ATOM 727 O O . PRO A 1 91 ? 14.699 -1.466 -3.339 1.00 96.25 91 PRO A O 1
ATOM 730 N N . ASN A 1 92 ? 16.105 0.158 -3.991 1.00 97.06 92 ASN A N 1
ATOM 731 C CA . ASN A 1 92 ? 15.958 0.960 -2.775 1.00 97.06 92 ASN A CA 1
ATOM 732 C C . ASN A 1 92 ? 14.544 1.535 -2.637 1.00 97.06 92 ASN A C 1
ATOM 734 O O . ASN A 1 92 ? 13.991 1.545 -1.541 1.00 97.06 92 ASN A O 1
ATOM 738 N N . VAL A 1 93 ? 13.938 1.978 -3.745 1.00 97.56 93 VAL A N 1
ATOM 739 C CA . VAL A 1 93 ? 12.568 2.515 -3.735 1.00 97.56 93 VAL A CA 1
ATOM 740 C C . VAL A 1 93 ? 11.567 1.406 -3.436 1.00 97.56 93 VAL A C 1
ATOM 742 O O . VAL A 1 93 ? 10.668 1.603 -2.623 1.00 97.56 93 VAL A O 1
ATOM 745 N N . LEU A 1 94 ? 11.752 0.226 -4.040 1.00 96.50 94 LEU A N 1
ATOM 746 C CA . LEU A 1 94 ? 10.942 -0.949 -3.741 1.00 96.50 94 LEU A CA 1
ATOM 747 C C . LEU A 1 94 ? 11.031 -1.306 -2.252 1.00 96.50 94 LEU A C 1
ATOM 749 O O . LEU A 1 94 ? 10.000 -1.405 -1.595 1.00 96.50 94 LEU A O 1
ATOM 753 N N . SER A 1 95 ? 12.244 -1.438 -1.703 1.00 94.31 95 SER A N 1
ATOM 754 C CA . SER A 1 95 ? 12.440 -1.757 -0.283 1.00 94.31 95 SER A CA 1
ATOM 755 C C . SER A 1 95 ? 11.786 -0.720 0.635 1.00 94.31 95 SER A C 1
ATOM 757 O O . SER A 1 95 ? 11.123 -1.093 1.600 1.00 94.31 95 SER A O 1
ATOM 759 N N . LYS A 1 96 ? 11.940 0.572 0.320 1.00 95.31 96 LYS A N 1
ATOM 760 C CA . LYS A 1 96 ? 11.365 1.687 1.081 1.00 95.31 96 LYS A CA 1
ATOM 761 C C . LYS A 1 96 ? 9.837 1.627 1.093 1.00 95.31 96 LYS A C 1
ATOM 763 O O . LYS A 1 96 ? 9.226 1.630 2.157 1.00 95.31 96 LYS A O 1
ATOM 768 N N . LEU A 1 97 ? 9.221 1.524 -0.085 1.00 96.88 97 LEU A N 1
ATOM 769 C CA . LEU A 1 97 ? 7.765 1.509 -0.218 1.00 96.88 97 LEU A CA 1
ATOM 770 C C . LEU A 1 97 ? 7.145 0.226 0.343 1.00 96.88 97 LEU A C 1
ATOM 772 O O . LEU A 1 97 ? 6.104 0.301 0.991 1.00 96.88 97 LEU A O 1
ATOM 776 N N . MET A 1 98 ? 7.789 -0.931 0.161 1.00 95.00 98 MET A N 1
ATOM 777 C CA . MET A 1 98 ? 7.342 -2.181 0.779 1.00 95.00 98 MET A CA 1
ATOM 778 C C . MET A 1 98 ? 7.432 -2.117 2.305 1.00 95.00 98 MET A C 1
ATOM 780 O O . MET A 1 98 ? 6.484 -2.522 2.971 1.00 95.00 98 MET A O 1
ATOM 784 N N . GLY A 1 99 ? 8.499 -1.540 2.868 1.00 93.69 99 GLY A N 1
ATOM 785 C CA . GLY A 1 99 ? 8.614 -1.316 4.312 1.00 93.69 99 GLY A CA 1
ATOM 786 C C . GLY A 1 99 ? 7.480 -0.445 4.861 1.00 93.69 99 GLY A C 1
ATOM 787 O O . GLY A 1 99 ? 6.793 -0.837 5.807 1.00 93.69 99 GLY A O 1
ATOM 788 N N . SER A 1 100 ? 7.208 0.702 4.228 1.00 95.06 100 SER A N 1
ATOM 789 C CA . SER A 1 100 ? 6.103 1.580 4.641 1.00 95.06 100 SER A CA 1
ATOM 790 C C . SER A 1 100 ? 4.730 0.920 4.461 1.00 95.06 100 SER A C 1
ATOM 792 O O . SER A 1 100 ? 3.854 1.104 5.307 1.00 95.06 100 SER A O 1
ATOM 794 N N . LEU A 1 101 ? 4.542 0.106 3.416 1.00 95.56 101 LEU A N 1
ATOM 795 C CA . LEU A 1 101 ? 3.313 -0.657 3.185 1.00 95.56 101 LEU A CA 1
ATOM 796 C C . LEU A 1 101 ? 3.079 -1.709 4.280 1.00 95.56 101 LEU A C 1
ATOM 798 O O . LEU A 1 101 ? 1.980 -1.799 4.826 1.00 95.56 101 LEU A O 1
ATOM 802 N N . VAL A 1 102 ? 4.110 -2.486 4.620 1.00 94.06 102 VAL A N 1
ATOM 803 C CA . VAL A 1 102 ? 4.060 -3.521 5.664 1.00 94.06 102 VAL A CA 1
ATOM 804 C C . VAL A 1 102 ? 3.771 -2.885 7.025 1.00 94.06 102 VAL A C 1
ATOM 806 O O . VAL A 1 102 ? 2.870 -3.335 7.736 1.00 94.06 102 VAL A O 1
ATOM 809 N N . ALA A 1 103 ? 4.445 -1.779 7.351 1.00 93.00 103 ALA A N 1
ATOM 810 C CA . ALA A 1 103 ? 4.184 -1.033 8.576 1.00 93.00 103 ALA A CA 1
ATOM 811 C C . ALA A 1 103 ? 2.755 -0.461 8.617 1.00 93.00 103 ALA A C 1
ATOM 813 O O . ALA A 1 103 ? 2.105 -0.495 9.663 1.00 93.00 103 ALA A O 1
ATOM 814 N N . MET A 1 104 ? 2.231 0.019 7.481 1.00 94.38 104 MET A N 1
ATOM 815 C CA . MET A 1 104 ? 0.843 0.478 7.373 1.00 94.38 104 MET A CA 1
ATOM 816 C C . MET A 1 104 ? -0.147 -0.650 7.663 1.00 94.38 104 MET A C 1
ATOM 818 O O . MET A 1 104 ? -1.039 -0.475 8.492 1.00 94.38 104 MET A O 1
ATOM 822 N N . ILE A 1 105 ? 0.031 -1.820 7.042 1.00 94.62 105 ILE A N 1
ATOM 823 C CA . ILE A 1 105 ? -0.812 -2.999 7.285 1.00 94.62 105 ILE A CA 1
ATOM 824 C C . ILE A 1 105 ? -0.779 -3.384 8.765 1.00 94.62 105 ILE A C 1
ATOM 826 O O . ILE A 1 105 ? -1.832 -3.609 9.358 1.00 94.62 105 ILE A O 1
ATOM 830 N N . GLN A 1 106 ? 0.403 -3.421 9.382 1.00 93.00 106 GLN A N 1
ATOM 831 C CA . GLN A 1 106 ? 0.547 -3.763 10.794 1.00 93.00 106 GLN A CA 1
ATOM 832 C C . GLN A 1 106 ? -0.198 -2.778 11.707 1.00 93.00 106 GLN A C 1
ATOM 834 O O . GLN A 1 106 ? -0.986 -3.215 12.549 1.00 93.00 106 GLN A O 1
ATOM 839 N N . SER A 1 107 ? -0.013 -1.465 11.511 1.00 92.50 107 SER A N 1
ATOM 840 C CA . SER A 1 107 ? -0.740 -0.437 12.270 1.00 92.50 107 SER A CA 1
ATOM 841 C C . SER A 1 107 ? -2.254 -0.548 12.067 1.00 92.50 107 SER A C 1
ATOM 843 O O . SER A 1 107 ? -3.023 -0.432 13.017 1.00 92.50 107 SER A O 1
ATOM 845 N N . TYR A 1 108 ? -2.702 -0.820 10.845 1.00 94.00 108 TYR A N 1
ATOM 846 C CA . TYR A 1 108 ? -4.119 -0.930 10.513 1.00 94.00 108 TYR A CA 1
ATOM 847 C C . TYR A 1 108 ? -4.787 -2.173 11.066 1.00 94.00 108 TYR A C 1
ATOM 849 O O . TYR A 1 108 ? -5.883 -2.071 11.614 1.00 94.00 108 TYR A O 1
ATOM 857 N N . VAL A 1 109 ? -4.127 -3.326 11.008 1.00 94.62 109 VAL A N 1
ATOM 858 C CA . VAL A 1 109 ? -4.618 -4.516 11.702 1.00 94.62 109 VAL A CA 1
ATOM 859 C C . VAL A 1 109 ? -4.674 -4.233 13.204 1.00 94.62 109 VAL A C 1
ATOM 861 O O . VAL A 1 109 ? -5.710 -4.470 13.814 1.00 94.62 109 VAL A O 1
ATOM 864 N N . ALA A 1 110 ? -3.634 -3.636 13.797 1.00 92.50 110 ALA A N 1
ATOM 865 C CA . ALA A 1 110 ? -3.643 -3.261 15.211 1.00 92.50 110 ALA A CA 1
ATOM 866 C C . ALA A 1 110 ? -4.812 -2.320 15.582 1.00 92.50 110 ALA A C 1
ATOM 868 O O . ALA A 1 110 ? -5.443 -2.527 16.623 1.00 92.50 110 ALA A O 1
ATOM 869 N N . LEU A 1 111 ? -5.142 -1.334 14.739 1.00 92.25 111 LEU A N 1
ATOM 870 C CA . LEU A 1 111 ? -6.303 -0.454 14.926 1.00 92.25 111 LEU A CA 1
ATOM 871 C C . LEU A 1 111 ? -7.634 -1.206 14.789 1.00 92.25 111 LEU A C 1
ATOM 873 O O . LEU A 1 1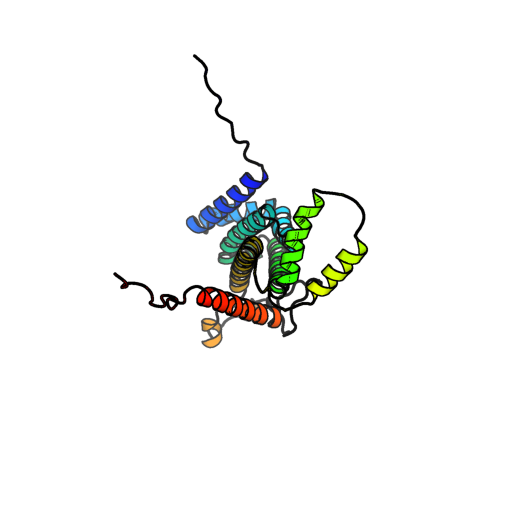11 ? -8.544 -0.999 15.586 1.00 92.25 111 LEU A O 1
ATOM 877 N N . LEU A 1 112 ? -7.758 -2.100 13.806 1.00 92.75 112 LEU A N 1
ATOM 878 C CA . LEU A 1 112 ? -8.991 -2.848 13.551 1.00 92.75 112 LEU A CA 1
ATOM 879 C C . LEU A 1 112 ? -9.338 -3.850 14.664 1.00 92.75 112 LEU A C 1
ATOM 881 O O . LEU A 1 112 ? -10.519 -4.140 14.875 1.00 92.75 112 LEU A O 1
ATOM 885 N N . ILE A 1 113 ? -8.343 -4.383 15.385 1.00 92.12 113 ILE A N 1
ATOM 886 C CA . ILE A 1 113 ? -8.601 -5.256 16.544 1.00 92.12 113 ILE A CA 1
ATOM 887 C C . ILE A 1 113 ? -9.193 -4.427 17.698 1.00 92.12 113 ILE A C 1
ATOM 889 O O . ILE A 1 113 ? -9.973 -4.967 18.478 1.00 92.12 113 ILE A O 1
ATOM 893 N N . ARG A 1 114 ? -8.897 -3.117 17.753 1.00 91.81 114 ARG A N 1
ATOM 894 C CA . ARG A 1 114 ? -9.242 -2.175 18.833 1.00 91.81 114 ARG A CA 1
ATOM 895 C C . ARG A 1 114 ? -10.258 -1.112 18.368 1.00 91.81 114 ARG A C 1
ATOM 897 O O . ARG A 1 114 ? -9.923 0.073 18.261 1.00 91.81 114 ARG A O 1
ATOM 904 N N . PRO A 1 115 ? -11.517 -1.487 18.073 1.00 90.00 115 PRO A N 1
ATOM 905 C CA . PRO A 1 115 ? -12.491 -0.581 17.462 1.00 90.00 115 PRO A CA 1
ATOM 906 C C . PRO A 1 115 ? -12.861 0.616 18.352 1.00 90.00 115 PRO A C 1
ATOM 908 O O . PRO A 1 115 ? -13.149 1.688 17.823 1.00 90.00 115 PRO A O 1
ATOM 911 N N . GLN A 1 116 ? -12.814 0.467 19.680 1.00 88.75 116 GLN A N 1
ATOM 912 C CA . GLN A 1 116 ? -13.043 1.571 20.621 1.00 88.75 116 GLN A CA 1
ATOM 913 C C . GLN A 1 116 ? -11.960 2.651 20.511 1.00 88.75 116 GLN A C 1
ATOM 915 O O . GLN A 1 116 ? -12.268 3.842 20.487 1.00 88.75 116 GLN A O 1
ATOM 920 N N . TYR A 1 117 ? -10.695 2.245 20.373 1.00 89.25 117 TYR A N 1
ATOM 921 C CA . TYR A 1 117 ? -9.597 3.187 20.181 1.00 89.25 117 TYR A CA 1
ATOM 922 C C . TYR A 1 117 ? -9.723 3.942 18.855 1.00 89.25 117 TYR A C 1
ATOM 924 O O . TYR A 1 117 ? -9.570 5.162 18.817 1.00 89.25 117 TYR A O 1
ATOM 932 N N . LEU A 1 118 ? -10.072 3.235 17.776 1.00 88.81 118 LEU A N 1
ATOM 933 C CA . LEU A 1 118 ? -10.323 3.858 16.478 1.00 88.81 118 LEU A CA 1
ATOM 934 C C . LEU A 1 118 ? -11.471 4.879 16.547 1.00 88.81 118 LEU A C 1
ATOM 936 O O . LEU A 1 118 ? -11.344 5.970 15.996 1.00 88.81 118 LEU A O 1
ATOM 940 N N . LEU A 1 119 ? -12.568 4.556 17.241 1.00 89.25 119 LEU A N 1
ATOM 941 C CA . LEU A 1 119 ? -13.674 5.494 17.452 1.00 89.25 119 LEU A CA 1
ATOM 942 C C . LEU A 1 119 ? -13.193 6.766 18.158 1.00 89.25 119 LEU A C 1
ATOM 944 O O . LEU A 1 119 ? -13.447 7.866 17.671 1.00 89.25 119 LEU A O 1
ATOM 948 N N . HIS A 1 120 ? -12.428 6.611 19.238 1.00 86.31 120 HIS A N 1
ATOM 949 C CA . HIS A 1 120 ? -11.871 7.736 19.981 1.00 86.31 120 HIS A CA 1
ATOM 950 C C . HIS A 1 120 ? -10.9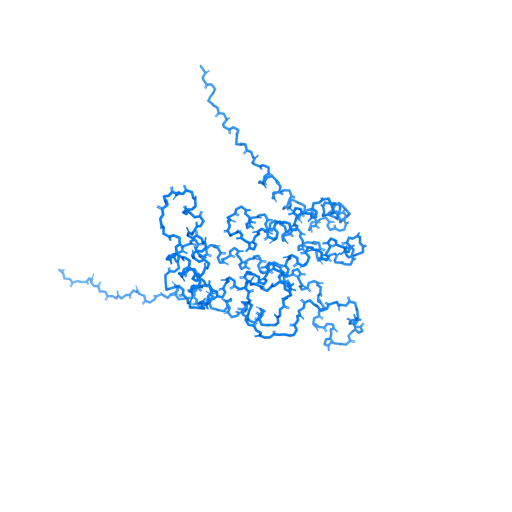43 8.613 19.114 1.00 86.31 120 HIS A C 1
ATOM 952 O O . HIS A 1 120 ? -11.032 9.841 19.157 1.00 86.31 120 HIS A O 1
ATOM 958 N N . LEU A 1 121 ? -10.093 8.016 18.265 1.00 85.75 121 LEU A N 1
ATOM 959 C CA . LEU A 1 121 ? -9.246 8.767 17.322 1.00 85.75 121 LEU A CA 1
ATOM 960 C C . LEU A 1 121 ? -10.070 9.601 16.328 1.00 85.75 121 LEU A C 1
ATOM 962 O O . LEU A 1 121 ? -9.723 10.747 16.034 1.00 85.75 121 LEU A O 1
ATOM 966 N N . LEU A 1 122 ? -11.173 9.042 15.826 1.00 85.69 122 LEU A N 1
ATOM 967 C CA . LEU A 1 122 ? -12.071 9.732 14.897 1.00 85.69 122 LEU A CA 1
ATOM 968 C C . LEU A 1 122 ? -12.840 10.879 15.571 1.00 85.69 122 LEU A C 1
ATOM 970 O O . LEU A 1 122 ? -13.145 11.881 14.921 1.00 85.69 122 LEU A O 1
ATOM 974 N N . GLU A 1 123 ? -13.156 10.746 16.858 1.00 83.69 123 GLU A N 1
ATOM 975 C CA . GLU A 1 123 ? -13.828 11.780 17.648 1.00 83.69 123 GLU A CA 1
ATOM 976 C C . GLU A 1 123 ? -12.874 12.917 18.036 1.00 83.69 123 GLU A C 1
ATOM 978 O O . GLU A 1 123 ? -13.234 14.088 17.894 1.00 83.69 123 GLU A O 1
ATOM 983 N N . HIS A 1 124 ? -11.636 12.599 18.425 1.00 70.25 124 HIS A N 1
ATOM 984 C CA . HIS A 1 124 ? -10.630 13.588 18.822 1.00 70.25 124 HIS A CA 1
ATOM 985 C C . HIS A 1 124 ? -10.172 14.487 17.659 1.00 70.25 124 HIS A C 1
ATOM 987 O O . HIS A 1 124 ? -9.906 15.676 17.839 1.00 70.25 124 HIS A O 1
ATOM 993 N N . HIS A 1 125 ? -10.154 13.965 16.429 1.00 61.59 125 HIS A N 1
ATOM 994 C CA . HIS A 1 125 ? -9.850 14.769 15.240 1.00 61.59 125 HIS A CA 1
ATOM 995 C C . HIS A 1 125 ? -10.872 15.896 14.987 1.00 61.59 125 HIS A C 1
ATOM 997 O O . HIS A 1 125 ? -10.579 16.823 14.236 1.00 61.59 125 HIS A O 1
ATOM 1003 N N . LYS A 1 126 ? -12.064 15.827 15.602 1.00 56.66 126 LYS A N 1
ATOM 1004 C CA . LYS A 1 126 ? -13.127 16.838 15.499 1.00 56.66 126 LYS A CA 1
ATOM 1005 C C . LYS A 1 126 ? -12.991 17.951 16.548 1.00 56.66 126 LYS A C 1
ATOM 1007 O O . LYS A 1 126 ? -13.427 19.069 16.299 1.00 56.66 126 LYS A O 1
ATOM 1012 N N . SER A 1 127 ? -12.431 17.655 17.721 1.00 50.47 127 SER A N 1
ATOM 1013 C CA . SER A 1 127 ? -12.333 18.590 18.854 1.00 50.47 127 SER A CA 1
ATOM 1014 C C . SER A 1 127 ? -11.079 19.468 18.824 1.00 50.47 127 SER A C 1
ATOM 1016 O O . SER A 1 127 ? -11.040 20.495 19.500 1.00 50.47 127 SER A O 1
ATOM 1018 N N . GLN A 1 128 ? -10.082 19.140 17.998 1.00 48.41 128 GLN A N 1
ATOM 1019 C CA . GLN A 1 128 ? -8.898 19.987 17.816 1.00 48.41 128 GLN A CA 1
ATOM 1020 C C . GLN A 1 128 ? -9.208 21.315 17.090 1.00 48.41 128 GLN A C 1
ATOM 1022 O O . GLN A 1 128 ? -8.504 22.298 17.305 1.00 48.41 128 GLN A O 1
ATOM 1027 N N . ASP A 1 129 ? -10.314 21.385 16.339 1.00 46.34 129 ASP A N 1
ATOM 1028 C CA . ASP A 1 129 ? -10.827 22.623 15.723 1.00 46.34 129 ASP A CA 1
ATOM 1029 C C . ASP A 1 129 ? -11.640 23.499 16.705 1.00 46.34 129 ASP A C 1
ATOM 1031 O O . ASP A 1 129 ? -12.157 24.553 16.339 1.00 46.34 129 ASP A O 1
ATOM 1035 N N . SER A 1 130 ? -11.801 23.079 17.965 1.00 45.38 130 SER A N 1
ATOM 1036 C CA . SER A 1 130 ? -12.592 23.778 18.987 1.00 45.38 130 SER A CA 1
ATOM 1037 C C . SER A 1 130 ? -11.840 23.816 20.317 1.00 45.38 130 SER A C 1
ATOM 1039 O O . SER A 1 130 ? -12.185 23.131 21.276 1.00 45.38 130 SER A O 1
ATOM 1041 N N . TRP A 1 131 ? -10.775 24.615 20.389 1.00 44.31 131 TRP A N 1
ATOM 1042 C CA . TRP A 1 131 ? -10.023 24.802 21.631 1.00 44.31 131 TRP A CA 1
ATOM 1043 C C . TRP A 1 131 ? -10.744 25.722 22.623 1.00 44.31 131 TRP A C 1
ATOM 1045 O O . TRP A 1 131 ? -10.636 26.946 22.564 1.00 44.31 131 TRP A O 1
ATOM 1055 N N . GLY A 1 132 ? -11.399 25.098 23.602 1.00 42.53 132 GLY A N 1
ATOM 1056 C CA . GLY A 1 132 ? -11.517 25.603 24.969 1.00 42.53 132 GLY A CA 1
ATOM 1057 C C . GLY A 1 132 ? -10.650 24.739 25.889 1.00 42.53 132 GLY A C 1
ATOM 1058 O O . GLY A 1 132 ? -10.827 23.527 25.951 1.00 42.53 132 GLY A O 1
ATOM 1059 N N . LYS A 1 133 ? -9.672 25.352 26.562 1.00 55.31 133 LYS A N 1
ATOM 1060 C CA . LYS A 1 133 ? -8.772 24.710 27.536 1.00 55.31 133 LYS A CA 1
ATOM 1061 C C . LYS A 1 133 ? -9.586 24.178 28.727 1.00 55.31 133 LYS A C 1
ATOM 1063 O O . LYS A 1 133 ? -10.358 24.971 29.256 1.00 55.31 133 LYS A O 1
ATOM 1068 N N . SER A 1 134 ? -9.391 22.911 29.136 1.00 45.22 134 SER A N 1
ATOM 1069 C CA . SER A 1 134 ? -9.257 22.519 30.565 1.00 45.22 134 SER A CA 1
ATOM 1070 C C . SER A 1 134 ? -9.108 21.016 30.895 1.00 45.22 134 SER A C 1
ATOM 1072 O O . SER A 1 134 ? -8.603 20.741 31.974 1.00 45.22 134 SER A O 1
ATOM 1074 N N . ASP A 1 135 ? -9.409 20.035 30.031 1.00 47.38 135 ASP A N 1
ATOM 1075 C CA . ASP A 1 135 ? -9.508 18.621 30.494 1.00 47.38 135 ASP A CA 1
ATOM 1076 C C . ASP A 1 135 ? -8.495 17.625 29.892 1.00 47.38 135 ASP A C 1
ATOM 1078 O O . ASP A 1 135 ? -8.822 16.485 29.568 1.00 47.38 135 ASP A O 1
ATOM 1082 N N . THR A 1 136 ? -7.224 18.001 29.751 1.00 54.03 136 THR A N 1
ATOM 1083 C CA . THR A 1 136 ? -6.206 17.128 29.125 1.00 54.03 136 THR A CA 1
ATOM 1084 C C . THR A 1 136 ? -5.886 15.851 29.918 1.00 54.03 136 THR A C 1
ATOM 1086 O O . THR A 1 136 ? -5.568 14.830 29.314 1.00 54.03 136 THR A O 1
ATOM 1089 N N . ASN A 1 137 ? -5.997 15.857 31.252 1.00 52.81 137 ASN A N 1
ATOM 1090 C CA . ASN A 1 137 ? -5.551 14.726 32.085 1.00 52.81 137 ASN A CA 1
ATOM 1091 C C . ASN A 1 137 ? -6.577 13.580 32.195 1.00 52.81 137 ASN A C 1
ATOM 1093 O O . ASN A 1 137 ? -6.183 12.417 32.252 1.00 52.81 137 ASN A O 1
ATOM 1097 N N . ILE A 1 138 ? -7.882 13.880 32.193 1.00 53.41 138 ILE A N 1
ATOM 1098 C CA . ILE A 1 138 ? -8.950 12.858 32.238 1.00 53.41 138 ILE A CA 1
ATOM 1099 C C . ILE A 1 138 ? -9.065 12.162 30.876 1.00 53.41 138 ILE A C 1
ATOM 1101 O O . ILE A 1 138 ? -9.179 10.938 30.803 1.00 53.41 138 ILE A O 1
ATOM 1105 N N . LEU A 1 139 ? -8.945 12.937 29.793 1.00 54.22 139 LEU A N 1
ATOM 1106 C CA . LEU A 1 139 ? -8.963 12.420 28.428 1.00 54.22 139 LEU A CA 1
ATOM 1107 C C . LEU A 1 139 ? -7.805 11.446 28.187 1.00 54.22 139 LEU A C 1
ATOM 1109 O O . LEU A 1 139 ? -8.036 10.358 27.665 1.00 54.22 139 LEU A O 1
ATOM 1113 N N . MET A 1 140 ? -6.590 11.767 28.648 1.00 54.62 140 MET A N 1
ATOM 1114 C CA . MET A 1 140 ? -5.415 10.905 28.466 1.00 54.62 140 MET A CA 1
ATOM 1115 C C . MET A 1 140 ? -5.572 9.527 29.135 1.00 54.62 140 MET A C 1
ATOM 1117 O O . MET A 1 140 ? -5.176 8.522 28.551 1.00 54.62 140 MET A O 1
ATOM 1121 N N . SER A 1 141 ? -6.223 9.462 30.303 1.00 56.22 141 SER A N 1
ATOM 1122 C CA . SER A 1 141 ? -6.554 8.194 30.975 1.00 56.22 141 SER A CA 1
ATOM 1123 C C . SER A 1 141 ? -7.526 7.338 30.148 1.00 56.22 141 SER A C 1
ATOM 1125 O O . SER A 1 141 ? -7.301 6.142 29.961 1.00 56.22 141 SER A O 1
ATOM 1127 N N . SER A 1 142 ? -8.561 7.961 29.566 1.00 59.31 142 SER A N 1
ATOM 1128 C CA . SER A 1 142 ? -9.527 7.263 28.703 1.00 59.31 142 SER A CA 1
ATOM 1129 C C . SER A 1 142 ? -8.901 6.753 27.397 1.00 59.31 142 SER A C 1
ATOM 1131 O O . SER A 1 142 ? -9.190 5.636 26.969 1.00 59.31 142 SER A O 1
ATOM 1133 N N . VAL A 1 143 ? -7.970 7.514 26.802 1.00 61.06 143 VAL A N 1
ATOM 1134 C CA . VAL A 1 143 ? -7.241 7.097 25.594 1.00 61.06 143 VAL A CA 1
ATOM 1135 C C . VAL A 1 143 ? -6.438 5.829 25.871 1.00 61.06 143 VAL A C 1
ATOM 1137 O O . VAL A 1 143 ? -6.539 4.865 25.115 1.00 61.06 143 VAL A O 1
ATOM 1140 N N . ILE A 1 144 ? -5.678 5.812 26.971 1.00 63.16 144 ILE A N 1
ATOM 1141 C CA . ILE A 1 144 ? -4.844 4.669 27.369 1.00 63.16 144 ILE A CA 1
ATOM 1142 C C . ILE A 1 144 ? -5.716 3.442 27.672 1.00 63.16 144 ILE A C 1
ATOM 1144 O O . ILE A 1 144 ? -5.372 2.323 27.286 1.00 63.16 144 ILE A O 1
ATOM 1148 N N . GLN A 1 145 ? -6.878 3.640 28.303 1.00 64.75 145 GLN A N 1
ATOM 1149 C CA . GLN A 1 145 ? -7.812 2.552 28.587 1.00 64.75 145 GLN A CA 1
ATOM 1150 C C . GLN A 1 145 ? -8.365 1.922 27.297 1.00 64.75 145 GLN A C 1
ATOM 1152 O O . GLN A 1 145 ? -8.418 0.698 27.181 1.00 64.75 145 GLN A O 1
ATOM 1157 N N . HIS A 1 146 ? -8.705 2.729 26.288 1.00 73.50 146 HIS A N 1
ATOM 1158 C CA . HIS A 1 146 ? -9.203 2.206 25.013 1.00 73.50 146 HIS A CA 1
ATOM 1159 C C . HIS A 1 146 ? -8.099 1.645 24.102 1.00 73.50 146 HIS A C 1
ATOM 1161 O O . HIS A 1 146 ? -8.387 0.764 23.296 1.00 73.50 146 HIS A O 1
ATOM 1167 N N . GLN A 1 147 ? -6.838 2.072 24.249 1.00 72.94 147 GLN A N 1
ATOM 1168 C CA . GLN A 1 147 ? -5.690 1.562 23.476 1.00 72.94 147 GLN A CA 1
ATOM 1169 C C . GLN A 1 147 ? -5.397 0.071 23.688 1.00 72.94 147 GLN A C 1
ATOM 1171 O O . GLN A 1 147 ? -4.784 -0.566 22.829 1.00 72.94 147 GLN A O 1
ATOM 1176 N N . THR A 1 148 ? -5.809 -0.503 24.815 1.00 77.44 148 THR A N 1
ATOM 1177 C CA . THR A 1 148 ? -5.610 -1.933 25.107 1.00 77.44 148 THR A CA 1
ATOM 1178 C C . THR A 1 148 ? -6.892 -2.752 24.968 1.00 77.44 148 THR A C 1
ATOM 1180 O O . THR A 1 148 ? -6.818 -3.975 24.860 1.00 77.44 148 THR A O 1
ATOM 1183 N N . SER A 1 149 ? -8.048 -2.086 24.897 1.00 81.81 149 SER A N 1
ATOM 1184 C CA . SER A 1 149 ? -9.353 -2.724 24.754 1.00 81.81 149 SER A CA 1
ATOM 1185 C C . SER A 1 149 ? -9.501 -3.419 23.400 1.00 81.81 149 SER A C 1
ATOM 1187 O O . SER A 1 149 ? -9.347 -2.805 22.340 1.00 81.81 149 SER A O 1
ATOM 1189 N N . LEU A 1 150 ? -9.824 -4.712 23.446 1.00 80.81 150 LEU A N 1
ATOM 1190 C CA . LEU A 1 150 ? -10.203 -5.511 22.275 1.00 80.81 150 LEU A CA 1
ATOM 1191 C C . LEU A 1 150 ? -11.728 -5.657 22.154 1.00 80.81 150 LEU A C 1
ATOM 1193 O O . LEU A 1 150 ? -12.214 -6.313 21.226 1.00 80.81 150 LEU A O 1
ATOM 1197 N N . ASP A 1 151 ? -12.462 -5.056 23.095 1.00 82.31 151 ASP A N 1
ATOM 1198 C CA . ASP A 1 151 ? -13.911 -5.129 23.164 1.00 82.31 151 ASP A CA 1
ATOM 1199 C C . ASP A 1 151 ? -14.538 -4.420 21.969 1.00 82.31 151 ASP A C 1
ATOM 1201 O O . ASP A 1 151 ? -14.041 -3.420 21.437 1.00 82.31 151 ASP A O 1
ATOM 1205 N N . ASP A 1 152 ? -15.672 -4.957 21.543 1.00 81.00 152 ASP A N 1
ATOM 1206 C CA . ASP A 1 152 ? -16.444 -4.368 20.469 1.00 81.00 152 ASP A CA 1
ATOM 1207 C C . ASP A 1 152 ? -17.171 -3.091 20.915 1.00 81.00 152 ASP A C 1
ATOM 1209 O O . ASP A 1 152 ? -17.371 -2.815 22.098 1.00 81.00 152 ASP A O 1
ATOM 1213 N N . VAL A 1 153 ? -17.574 -2.289 19.929 1.00 81.75 153 VAL A N 1
ATOM 1214 C CA . VAL A 1 153 ? -18.482 -1.156 20.135 1.00 81.75 153 VAL A CA 1
ATOM 1215 C C . VAL A 1 153 ? -19.908 -1.666 19.934 1.00 81.75 153 VAL A C 1
ATOM 1217 O O . VAL A 1 153 ? -20.242 -2.094 18.827 1.00 81.75 153 VAL A O 1
ATOM 1220 N N . GLU A 1 154 ? -20.739 -1.625 20.980 1.00 78.31 154 GLU A N 1
ATOM 1221 C CA . GLU A 1 154 ? -22.127 -2.127 20.947 1.00 78.31 154 GLU A CA 1
ATOM 1222 C C . GLU A 1 154 ? -22.970 -1.460 19.850 1.00 78.31 154 GLU A C 1
ATOM 1224 O O . GLU A 1 154 ? -23.730 -2.128 19.148 1.00 78.31 154 GLU A O 1
ATOM 1229 N N . GLN A 1 155 ? -22.804 -0.147 19.660 1.00 80.44 155 GLN A N 1
ATOM 1230 C CA . GLN A 1 155 ? -23.466 0.626 18.608 1.00 80.44 155 GLN A CA 1
ATOM 1231 C C . GLN A 1 155 ? -22.435 1.422 17.796 1.00 80.44 155 GLN A C 1
ATOM 1233 O O . GLN A 1 155 ? -22.116 2.563 18.136 1.00 80.44 155 GLN A O 1
ATOM 1238 N N . PRO A 1 156 ? -21.872 0.837 16.723 1.00 84.25 156 PRO A N 1
ATOM 1239 C CA . PRO A 1 156 ? -20.867 1.514 15.920 1.00 84.25 156 PRO A CA 1
ATOM 1240 C C . PRO A 1 156 ? -21.494 2.666 15.126 1.00 84.25 156 PRO A C 1
ATOM 1242 O O . PRO A 1 156 ? -22.513 2.505 14.449 1.00 84.25 156 PRO A O 1
ATOM 1245 N N . THR A 1 157 ? -20.860 3.837 15.174 1.00 88.06 157 THR A N 1
ATOM 1246 C CA . THR A 1 157 ? -21.266 4.995 14.367 1.00 88.06 157 THR A CA 1
ATOM 1247 C C . THR A 1 157 ? -20.994 4.741 12.878 1.00 88.06 157 THR A C 1
ATOM 1249 O O . THR A 1 157 ? -20.065 4.013 12.530 1.00 88.06 157 THR A O 1
ATOM 1252 N N . SER A 1 158 ? -21.747 5.382 11.970 1.00 88.44 158 SER A N 1
ATOM 1253 C CA . SER A 1 158 ? -21.497 5.261 10.515 1.00 88.44 158 SER A CA 1
ATOM 1254 C C . SER A 1 158 ? -20.051 5.604 10.151 1.00 88.44 158 SER A C 1
ATOM 1256 O O . SER A 1 158 ? -19.441 4.928 9.336 1.00 88.44 158 SER A O 1
ATOM 1258 N N . LYS A 1 159 ? -19.473 6.610 10.818 1.00 88.19 159 LYS A N 1
ATOM 1259 C CA . LYS A 1 159 ? -18.086 7.037 10.597 1.00 88.19 159 LYS A CA 1
ATOM 1260 C C . LYS A 1 159 ? -17.070 5.961 10.968 1.00 88.19 159 LYS A C 1
ATOM 1262 O O . LYS A 1 159 ? -16.089 5.793 10.252 1.00 88.19 159 LYS A O 1
ATOM 1267 N N . LEU A 1 160 ? -17.298 5.252 12.076 1.00 89.88 160 LEU A N 1
ATOM 1268 C CA . LEU A 1 160 ? -16.443 4.139 12.481 1.00 89.88 160 LEU A CA 1
ATOM 1269 C C . LEU A 1 160 ? -16.490 3.025 11.436 1.00 89.88 160 LEU A C 1
ATOM 1271 O O . LEU A 1 160 ? -15.442 2.531 11.035 1.00 89.88 160 LEU A O 1
ATOM 1275 N N . VAL A 1 161 ? -17.687 2.678 10.957 1.00 90.69 161 VAL A N 1
ATOM 1276 C CA . VAL A 1 161 ? -17.868 1.658 9.913 1.00 90.69 161 VAL A CA 1
ATOM 1277 C C . VAL A 1 161 ? -17.182 2.077 8.608 1.00 90.69 161 VAL A C 1
ATOM 1279 O O . VAL A 1 161 ? -16.457 1.282 8.015 1.00 90.69 161 VAL A O 1
ATOM 1282 N N . ASP A 1 162 ? -17.335 3.334 8.185 1.00 90.81 162 ASP A N 1
ATOM 1283 C CA . ASP A 1 162 ? -16.687 3.866 6.980 1.00 90.81 162 ASP A CA 1
ATOM 1284 C C . ASP A 1 162 ? -15.153 3.835 7.089 1.00 90.81 162 ASP A C 1
ATOM 1286 O O . ASP A 1 162 ? -14.461 3.457 6.137 1.00 90.81 162 ASP A O 1
ATOM 1290 N N . ALA A 1 163 ? -14.611 4.188 8.260 1.00 91.25 163 ALA A N 1
ATOM 1291 C CA . ALA A 1 163 ? -13.181 4.106 8.536 1.00 91.25 163 ALA A CA 1
ATOM 1292 C C . ALA A 1 163 ? -12.692 2.651 8.539 1.00 91.25 163 ALA A C 1
ATOM 1294 O O . ALA A 1 163 ? -11.704 2.349 7.876 1.00 91.25 163 ALA A O 1
ATOM 1295 N N . GLN A 1 164 ? -13.403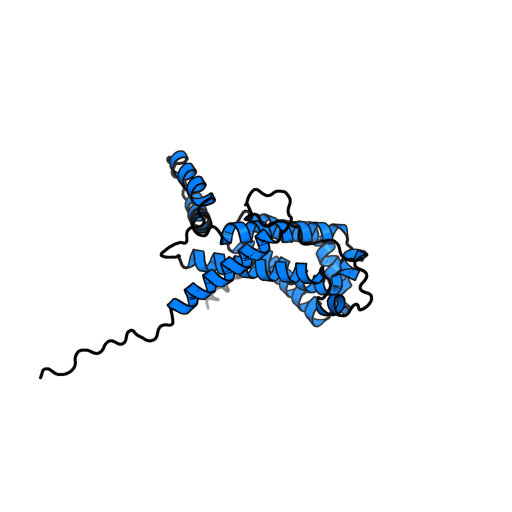 1.737 9.210 1.00 92.75 164 GLN A N 1
ATOM 1296 C CA . GLN A 1 164 ? -13.080 0.306 9.223 1.00 92.75 164 GLN A CA 1
ATOM 1297 C C . GLN A 1 164 ? -13.062 -0.279 7.810 1.00 92.75 164 GLN A C 1
ATOM 1299 O O . GLN A 1 164 ? -12.110 -0.965 7.452 1.00 92.75 164 GLN A O 1
ATOM 1304 N N . ASN A 1 165 ? -14.059 0.045 6.984 1.00 92.94 165 ASN A N 1
ATOM 1305 C CA . ASN A 1 165 ? -14.125 -0.401 5.593 1.00 92.94 165 ASN A CA 1
ATOM 1306 C C . ASN A 1 165 ? -12.966 0.155 4.756 1.00 92.94 165 ASN A C 1
ATOM 1308 O O . ASN A 1 165 ? -12.354 -0.580 3.982 1.00 92.94 165 ASN A O 1
ATOM 1312 N N . SER A 1 166 ? -12.640 1.438 4.924 1.00 93.56 166 SER A N 1
ATOM 1313 C CA . SER A 1 166 ? -11.531 2.081 4.205 1.00 93.56 166 SER A CA 1
ATOM 1314 C C . SER A 1 166 ? -10.181 1.474 4.597 1.00 93.56 166 SER A C 1
ATOM 1316 O O . SER A 1 166 ? -9.372 1.141 3.731 1.00 93.56 166 SER A O 1
ATOM 1318 N N . ILE A 1 167 ? -9.964 1.260 5.898 1.00 94.88 167 ILE A N 1
ATOM 1319 C CA . ILE A 1 167 ? -8.766 0.611 6.438 1.00 94.88 167 ILE A CA 1
ATOM 1320 C C . ILE A 1 167 ? -8.672 -0.834 5.937 1.00 94.88 167 ILE A C 1
ATOM 1322 O O . ILE A 1 167 ? -7.623 -1.243 5.446 1.00 94.88 167 ILE A O 1
ATOM 1326 N N . LEU A 1 168 ? -9.764 -1.603 5.998 1.00 94.94 168 LEU A N 1
ATOM 1327 C CA . LEU A 1 168 ? -9.791 -2.993 5.544 1.00 94.94 168 LEU A CA 1
ATOM 1328 C C . LEU A 1 168 ? -9.499 -3.107 4.042 1.00 94.94 168 LEU A C 1
ATOM 1330 O O . LEU A 1 168 ? -8.765 -3.998 3.620 1.00 94.94 168 LEU A O 1
ATOM 1334 N N . LYS A 1 169 ? -10.010 -2.169 3.236 1.00 95.38 169 LYS A N 1
ATOM 1335 C CA . LYS A 1 169 ? -9.701 -2.073 1.805 1.00 95.38 169 LYS A CA 1
ATOM 1336 C C . LYS A 1 169 ? -8.205 -1.845 1.566 1.00 95.38 169 LYS A C 1
ATOM 1338 O O . LYS A 1 169 ? -7.626 -2.513 0.713 1.00 95.38 169 LYS A O 1
ATOM 1343 N N . LEU A 1 170 ? -7.575 -0.944 2.324 1.00 96.56 170 LEU A N 1
ATOM 1344 C CA . LEU A 1 170 ? -6.131 -0.687 2.244 1.00 96.56 170 LEU A CA 1
ATOM 1345 C C . LEU A 1 170 ? -5.302 -1.895 2.693 1.00 96.56 170 LEU A C 1
ATOM 1347 O O . LEU A 1 170 ? -4.363 -2.271 1.994 1.00 96.56 170 LEU A O 1
ATOM 1351 N N . VAL A 1 171 ? -5.684 -2.546 3.797 1.00 96.44 171 VAL A N 1
ATOM 1352 C CA . VAL A 1 171 ? -5.058 -3.798 4.257 1.00 96.44 171 VAL A CA 1
ATOM 1353 C C . VAL A 1 171 ? -5.150 -4.867 3.169 1.00 96.44 171 VAL A C 1
ATOM 1355 O O . VAL A 1 171 ? -4.139 -5.473 2.829 1.00 96.44 171 VAL A O 1
ATOM 1358 N N . GLY A 1 172 ? -6.325 -5.050 2.562 1.00 96.94 172 GLY A N 1
ATOM 1359 C CA . GLY A 1 172 ? -6.522 -5.994 1.464 1.00 96.94 172 GLY A CA 1
ATOM 1360 C C . GLY A 1 172 ? -5.595 -5.720 0.278 1.00 96.94 172 GLY A C 1
ATOM 1361 O O . GLY A 1 172 ? -4.893 -6.626 -0.166 1.00 96.94 172 GLY A O 1
ATOM 1362 N N . LYS A 1 173 ? -5.524 -4.468 -0.198 1.00 96.81 173 LYS A N 1
ATOM 1363 C CA . LYS A 1 173 ? -4.600 -4.087 -1.285 1.00 96.81 173 LYS A CA 1
ATOM 1364 C C . LYS A 1 173 ? -3.143 -4.348 -0.907 1.00 96.81 173 LYS A C 1
ATOM 1366 O O . LYS A 1 173 ? -2.409 -4.931 -1.698 1.00 96.81 173 LYS A O 1
ATOM 1371 N N . GLY A 1 174 ? -2.748 -3.981 0.311 1.00 96.12 174 GLY A N 1
ATOM 1372 C CA . GLY A 1 174 ? -1.394 -4.198 0.805 1.00 96.12 174 GLY A CA 1
ATOM 1373 C C . GLY A 1 174 ? -1.006 -5.679 0.897 1.00 96.12 174 GLY A C 1
ATOM 1374 O O . GLY A 1 174 ? 0.088 -6.055 0.481 1.00 96.12 174 GLY A O 1
ATOM 1375 N N . LEU A 1 175 ? -1.917 -6.542 1.356 1.00 95.81 175 LEU A N 1
ATOM 1376 C CA . LEU A 1 175 ? -1.703 -7.992 1.382 1.00 95.81 175 LEU A CA 1
ATOM 1377 C C . LEU A 1 175 ? -1.589 -8.588 -0.030 1.00 95.81 175 LEU A C 1
ATOM 1379 O O . LEU A 1 175 ? -0.792 -9.502 -0.240 1.00 95.81 175 LEU A O 1
ATOM 1383 N N . ILE A 1 176 ? -2.332 -8.062 -1.012 1.00 95.94 176 ILE A N 1
ATOM 1384 C CA . ILE A 1 176 ? -2.181 -8.483 -2.413 1.00 95.94 176 ILE A CA 1
ATOM 1385 C C . ILE A 1 176 ? -0.806 -8.068 -2.951 1.00 95.94 176 ILE A C 1
ATOM 1387 O O . ILE A 1 176 ? -0.149 -8.888 -3.586 1.00 95.94 176 ILE A O 1
ATOM 1391 N N . CYS A 1 177 ? -0.330 -6.852 -2.661 1.00 95.94 177 CYS A N 1
ATOM 1392 C CA . CYS A 1 177 ? 1.030 -6.444 -3.027 1.00 95.94 177 CYS A CA 1
ATOM 1393 C C . CYS A 1 177 ? 2.073 -7.408 -2.444 1.00 95.94 177 CYS A C 1
ATOM 1395 O O . CYS A 1 177 ? 2.912 -7.908 -3.184 1.00 95.94 177 CYS A O 1
ATOM 1397 N N . ILE A 1 178 ? 1.979 -7.737 -1.150 1.00 93.88 178 ILE A N 1
ATOM 1398 C CA . ILE A 1 178 ? 2.883 -8.693 -0.487 1.00 93.88 178 ILE A CA 1
ATOM 1399 C C . ILE A 1 178 ? 2.853 -10.066 -1.162 1.00 93.88 178 ILE A C 1
ATOM 1401 O O . ILE A 1 178 ? 3.904 -10.671 -1.354 1.00 93.88 178 ILE A O 1
ATOM 1405 N N . LYS A 1 179 ? 1.673 -10.541 -1.575 1.00 93.12 179 LYS A N 1
ATOM 1406 C CA . LYS A 1 179 ? 1.519 -11.834 -2.254 1.00 93.12 179 LYS A CA 1
ATOM 1407 C C . LYS A 1 179 ? 2.375 -11.945 -3.524 1.00 93.12 179 LYS A C 1
ATOM 1409 O O . LYS A 1 179 ? 2.854 -13.035 -3.820 1.00 93.12 179 LYS A O 1
ATOM 1414 N N . HIS A 1 180 ? 2.610 -10.850 -4.254 1.00 93.25 180 HIS A N 1
ATOM 1415 C CA . HIS A 1 180 ? 3.487 -10.861 -5.436 1.00 93.25 180 HIS A CA 1
ATOM 1416 C C . HIS A 1 180 ? 4.960 -11.142 -5.108 1.00 93.25 180 HIS A C 1
ATOM 1418 O O . HIS A 1 180 ? 5.710 -11.538 -5.995 1.00 93.25 180 HIS A O 1
ATOM 1424 N N . PHE A 1 181 ? 5.359 -10.962 -3.849 1.00 91.50 181 PHE A N 1
ATOM 1425 C CA . PHE A 1 181 ? 6.695 -11.257 -3.332 1.00 91.50 181 PHE A CA 1
ATOM 1426 C C . PHE A 1 181 ? 6.723 -12.580 -2.557 1.00 91.50 181 PHE A C 1
ATOM 1428 O O . PHE A 1 181 ? 7.597 -12.800 -1.724 1.00 91.50 181 PHE A O 1
ATOM 1435 N N . THR A 1 182 ? 5.761 -13.466 -2.823 1.00 90.25 182 THR A N 1
ATOM 1436 C CA . THR A 1 182 ? 5.746 -14.830 -2.295 1.00 90.25 182 THR A CA 1
ATOM 1437 C C . THR A 1 182 ? 5.640 -15.833 -3.439 1.00 90.25 182 THR A C 1
ATOM 1439 O O . THR A 1 182 ? 4.917 -15.568 -4.405 1.00 90.25 182 THR A O 1
ATOM 1442 N N . PRO A 1 183 ? 6.320 -16.987 -3.341 1.00 88.00 183 PRO A N 1
ATOM 1443 C CA . PRO A 1 183 ? 6.210 -18.019 -4.356 1.00 88.00 183 PRO A CA 1
ATOM 1444 C C . PRO A 1 183 ? 4.774 -18.572 -4.409 1.00 88.00 183 PRO A C 1
ATOM 1446 O O . PRO A 1 183 ? 4.120 -18.722 -3.368 1.00 88.00 183 PRO A O 1
ATOM 1449 N N . PRO A 1 184 ? 4.246 -18.882 -5.604 1.00 86.12 184 PRO A N 1
ATOM 1450 C CA . PRO A 1 184 ? 2.909 -19.442 -5.737 1.00 86.12 184 PRO A CA 1
ATOM 1451 C C . PRO A 1 184 ? 2.859 -20.854 -5.140 1.00 86.12 184 PRO A C 1
ATOM 1453 O O . PRO A 1 184 ? 3.611 -21.747 -5.521 1.00 86.12 184 PRO A O 1
ATOM 1456 N N . LEU A 1 185 ? 1.919 -21.068 -4.215 1.00 85.94 185 LEU A N 1
ATOM 1457 C CA . LEU A 1 185 ? 1.786 -22.321 -3.464 1.00 85.94 185 LEU A CA 1
ATOM 1458 C C . LEU A 1 185 ? 1.761 -23.592 -4.341 1.00 85.94 185 LEU A C 1
ATOM 1460 O O . LEU A 1 185 ? 2.431 -24.554 -3.968 1.00 85.94 185 LEU A O 1
ATOM 1464 N N . PRO A 1 186 ? 1.050 -23.640 -5.490 1.00 85.50 186 PRO A N 1
ATOM 1465 C CA . PRO A 1 186 ? 1.051 -24.834 -6.331 1.00 85.50 186 PRO A CA 1
ATOM 1466 C C . PRO A 1 186 ? 2.434 -25.199 -6.884 1.00 85.50 186 PRO A C 1
ATOM 1468 O O . PRO A 1 186 ? 2.747 -26.380 -6.946 1.00 85.50 186 PRO A O 1
ATOM 1471 N N . GLU A 1 187 ? 3.269 -24.221 -7.252 1.00 84.69 187 GLU A N 1
ATOM 1472 C CA . GLU A 1 187 ? 4.614 -24.493 -7.790 1.00 84.69 187 GLU A CA 1
ATOM 1473 C C . GLU A 1 187 ? 5.524 -25.103 -6.719 1.00 84.69 187 GLU A C 1
ATOM 1475 O O . GLU A 1 187 ? 6.235 -26.069 -6.994 1.00 84.69 187 GLU A O 1
ATOM 1480 N N . ILE A 1 188 ? 5.417 -24.605 -5.481 1.00 86.00 188 ILE A N 1
ATOM 1481 C CA . ILE A 1 188 ? 6.149 -25.131 -4.321 1.00 86.00 188 ILE A CA 1
ATOM 1482 C C . ILE A 1 188 ? 5.711 -26.566 -4.007 1.00 86.00 188 ILE A C 1
ATOM 1484 O O . ILE A 1 188 ? 6.547 -27.437 -3.790 1.00 86.00 188 ILE A O 1
ATOM 1488 N N . LEU A 1 189 ? 4.397 -26.824 -3.964 1.00 85.75 189 LEU A N 1
ATOM 1489 C CA . LEU A 1 189 ? 3.856 -28.140 -3.602 1.00 85.75 189 LEU A CA 1
ATOM 1490 C C . LEU A 1 189 ? 4.141 -29.214 -4.658 1.00 85.75 189 LEU A C 1
ATOM 1492 O O . LEU A 1 189 ? 4.226 -30.391 -4.316 1.00 85.75 189 LEU A O 1
ATOM 1496 N N . LEU A 1 190 ? 4.256 -28.816 -5.926 1.00 86.56 190 LEU A N 1
ATOM 1497 C CA . LEU A 1 190 ? 4.535 -29.713 -7.049 1.00 86.56 190 LEU A CA 1
ATOM 1498 C C . LEU A 1 190 ? 6.039 -29.890 -7.324 1.00 86.56 190 LEU A C 1
ATOM 1500 O O . LEU A 1 190 ? 6.382 -30.537 -8.310 1.00 86.56 190 LEU A O 1
ATOM 1504 N N . ASP A 1 191 ? 6.910 -29.324 -6.481 1.00 71.38 191 ASP A N 1
ATOM 1505 C CA . ASP A 1 191 ? 8.376 -29.371 -6.601 1.00 71.38 191 ASP A CA 1
ATOM 1506 C C . ASP A 1 191 ? 8.884 -28.940 -7.992 1.00 71.38 191 ASP A C 1
ATOM 1508 O O . ASP A 1 191 ? 9.796 -29.528 -8.576 1.00 71.38 191 ASP A O 1
ATOM 1512 N N . GLN A 1 192 ? 8.271 -27.893 -8.563 1.00 70.81 192 GLN A N 1
ATOM 1513 C CA . GLN A 1 192 ? 8.671 -27.347 -9.863 1.00 70.81 192 GLN A CA 1
ATOM 1514 C C . GLN A 1 192 ? 9.935 -26.487 -9.745 1.00 70.81 192 GLN A C 1
ATOM 1516 O O . GLN A 1 192 ? 9.910 -25.300 -10.058 1.00 70.81 192 GLN A O 1
ATOM 1521 N N . SER A 1 193 ? 11.051 -27.060 -9.278 1.00 71.25 193 SER A N 1
ATOM 1522 C CA . SER A 1 193 ? 12.377 -26.414 -9.252 1.00 71.25 193 SER A CA 1
ATOM 1523 C C . SER A 1 193 ? 12.368 -24.949 -8.772 1.00 71.25 193 SER A C 1
ATOM 1525 O O . SER A 1 193 ? 13.116 -24.120 -9.291 1.00 71.25 193 SER A O 1
ATOM 1527 N N . THR A 1 194 ? 11.478 -24.594 -7.838 1.00 77.69 194 THR A N 1
ATOM 1528 C CA . THR A 1 194 ? 11.327 -23.210 -7.387 1.00 77.69 194 THR A CA 1
ATOM 1529 C C . THR A 1 194 ? 12.579 -22.828 -6.611 1.00 77.69 194 THR A C 1
ATOM 1531 O O . THR A 1 194 ? 12.862 -23.410 -5.563 1.00 77.69 194 THR A O 1
ATOM 1534 N N . ASP A 1 195 ? 13.336 -21.848 -7.105 1.00 80.62 195 ASP A N 1
ATOM 1535 C CA . ASP A 1 195 ? 14.491 -21.347 -6.367 1.00 80.62 195 ASP A CA 1
ATOM 1536 C C . ASP A 1 195 ? 14.018 -20.546 -5.148 1.00 80.62 195 ASP A C 1
ATOM 1538 O O . ASP A 1 195 ? 13.683 -19.364 -5.227 1.00 80.62 195 ASP A O 1
ATOM 1542 N N . VAL A 1 196 ? 13.991 -21.208 -3.990 1.00 77.81 196 VAL A N 1
ATOM 1543 C CA . VAL A 1 196 ? 13.595 -20.609 -2.709 1.00 77.81 196 VAL A CA 1
ATOM 1544 C C . VAL A 1 196 ? 14.498 -19.423 -2.339 1.00 77.81 196 VAL A C 1
ATOM 1546 O O . VAL A 1 196 ? 14.065 -18.540 -1.605 1.00 77.81 196 VAL A O 1
ATOM 1549 N N . ARG A 1 197 ? 15.731 -19.355 -2.864 1.00 81.12 197 ARG A N 1
ATOM 1550 C CA . ARG A 1 197 ? 16.685 -18.278 -2.554 1.00 81.12 197 ARG A CA 1
ATOM 1551 C C . ARG A 1 197 ? 16.340 -16.950 -3.225 1.00 81.12 197 ARG A C 1
ATOM 1553 O O . ARG A 1 197 ? 16.847 -15.923 -2.784 1.00 81.12 197 ARG A O 1
ATOM 1560 N N . GLU A 1 198 ? 15.494 -16.953 -4.258 1.00 83.12 198 GLU A N 1
ATOM 1561 C CA . GLU A 1 198 ? 15.006 -15.723 -4.901 1.00 83.12 198 GLU A CA 1
ATOM 1562 C C . GLU A 1 198 ? 14.021 -14.958 -3.993 1.00 83.12 198 GLU A C 1
ATOM 1564 O O . GLU A 1 198 ? 13.820 -13.755 -4.166 1.00 83.12 198 GLU A O 1
ATOM 1569 N N . TRP A 1 199 ? 13.435 -15.630 -2.995 1.00 84.56 199 TRP A N 1
ATOM 1570 C CA . TRP A 1 199 ? 12.360 -15.091 -2.166 1.00 84.56 199 TRP A CA 1
ATOM 1571 C C . TRP A 1 199 ? 12.857 -14.676 -0.781 1.00 84.56 199 TRP A C 1
ATOM 1573 O O . TRP A 1 199 ? 13.271 -15.497 0.037 1.00 84.56 199 TRP A O 1
ATOM 1583 N N . GLU A 1 200 ? 12.764 -13.381 -0.491 1.00 84.62 200 GLU A N 1
ATOM 1584 C CA . GLU A 1 200 ? 12.991 -12.850 0.852 1.00 84.62 200 GLU A CA 1
ATOM 1585 C C . GLU A 1 200 ? 11.745 -13.097 1.730 1.00 84.62 200 GLU A C 1
ATOM 1587 O O . GLU A 1 200 ? 10.621 -12.860 1.278 1.00 84.62 200 GLU A O 1
ATOM 1592 N N . PRO A 1 201 ? 11.891 -13.564 2.985 1.00 85.25 201 PRO A N 1
ATOM 1593 C CA . PRO A 1 201 ? 10.749 -13.767 3.873 1.00 85.25 201 PRO A CA 1
ATOM 1594 C C . PRO A 1 201 ? 10.001 -12.455 4.154 1.00 85.25 201 PRO A C 1
ATOM 1596 O O . PRO A 1 201 ? 10.496 -11.589 4.870 1.00 85.25 201 PRO A O 1
ATOM 1599 N N . VAL A 1 202 ? 8.781 -12.322 3.625 1.00 86.94 202 VAL A N 1
ATOM 1600 C CA . VAL A 1 202 ? 7.940 -11.124 3.835 1.00 86.94 202 VAL A CA 1
ATOM 1601 C C . VAL A 1 202 ? 7.136 -11.193 5.142 1.00 86.94 202 VAL A C 1
ATOM 1603 O O . VAL A 1 202 ? 6.693 -10.169 5.662 1.00 86.94 202 VAL A O 1
ATOM 1606 N N . VAL A 1 203 ? 6.942 -12.401 5.683 1.00 88.62 203 VAL A N 1
ATOM 1607 C CA . VAL A 1 203 ? 6.192 -12.655 6.921 1.00 88.62 203 VAL A CA 1
ATOM 1608 C C . VAL A 1 203 ? 7.104 -13.319 7.947 1.00 88.62 203 VAL A C 1
ATOM 1610 O O . VAL A 1 203 ? 7.739 -14.333 7.659 1.00 88.62 203 VAL A O 1
ATOM 1613 N N . THR A 1 204 ? 7.152 -12.764 9.155 1.00 90.88 204 THR A N 1
ATOM 1614 C CA . THR A 1 204 ? 7.966 -13.277 10.258 1.00 90.88 204 THR A CA 1
ATOM 1615 C C . THR A 1 204 ? 7.216 -14.323 11.081 1.00 90.88 204 THR A C 1
ATOM 1617 O O . THR A 1 204 ? 5.990 -14.281 11.248 1.00 90.88 204 THR A O 1
ATOM 1620 N N . LEU A 1 205 ? 7.962 -15.288 11.628 1.00 89.31 205 LEU A N 1
ATOM 1621 C CA . LEU A 1 205 ? 7.402 -16.293 12.523 1.00 89.31 205 LEU A CA 1
ATOM 1622 C C . LEU A 1 205 ? 7.107 -15.671 13.892 1.00 89.31 205 LEU A C 1
ATOM 1624 O O . LEU A 1 205 ? 8.003 -15.458 14.702 1.00 89.31 205 LEU A O 1
ATOM 1628 N N . GLY A 1 206 ? 5.837 -15.389 14.154 1.00 90.06 206 GLY A N 1
ATOM 1629 C CA . GLY A 1 206 ? 5.368 -14.867 15.431 1.00 90.06 206 GLY A CA 1
ATOM 1630 C C . GLY A 1 206 ? 3.848 -14.861 15.470 1.00 90.06 206 GLY A C 1
ATOM 1631 O O . GLY A 1 206 ? 3.214 -14.602 14.453 1.00 90.06 206 GLY A O 1
ATOM 1632 N N . PHE A 1 207 ? 3.266 -15.155 16.630 1.00 90.50 207 PHE A N 1
ATOM 1633 C CA . PHE A 1 207 ? 1.811 -15.275 16.821 1.00 90.50 207 PHE A CA 1
ATOM 1634 C C . PHE A 1 207 ? 1.254 -14.240 17.806 1.00 90.50 207 PHE A C 1
ATOM 1636 O O . PHE A 1 207 ? 0.113 -14.344 18.248 1.00 90.50 207 PHE A O 1
ATOM 1643 N N . SER A 1 208 ? 2.059 -13.238 18.161 1.00 89.38 208 SER A N 1
ATOM 1644 C CA . SER A 1 208 ? 1.642 -12.146 19.032 1.00 89.38 208 SER A CA 1
ATOM 1645 C C . SER A 1 208 ? 0.603 -11.251 18.355 1.00 89.38 208 SER A C 1
ATOM 1647 O O . SER A 1 208 ? 0.591 -11.066 17.135 1.00 89.38 208 SER A O 1
ATOM 1649 N N . THR A 1 209 ? -0.274 -10.666 19.168 1.00 88.06 209 THR A N 1
ATOM 1650 C CA . THR A 1 209 ? -1.208 -9.631 18.722 1.00 88.06 209 THR A CA 1
ATOM 1651 C C . THR A 1 209 ? -0.425 -8.393 18.275 1.00 88.06 209 THR A C 1
ATOM 1653 O O . THR A 1 209 ? 0.444 -7.935 19.023 1.00 88.06 209 THR A O 1
ATOM 1656 N N . PRO A 1 210 ? -0.714 -7.812 17.096 1.00 87.06 210 PRO A N 1
ATOM 1657 C CA . PRO A 1 210 ? 0.010 -6.640 16.626 1.00 87.06 210 PRO A CA 1
ATOM 1658 C C . PRO A 1 210 ? -0.217 -5.429 17.545 1.00 87.06 210 PRO A C 1
ATOM 1660 O O . PRO A 1 210 ? -1.346 -5.114 17.956 1.00 87.06 210 PRO A O 1
ATOM 1663 N N . SER A 1 211 ? 0.883 -4.744 17.861 1.00 85.44 211 SER A N 1
ATOM 1664 C CA . SER A 1 211 ? 0.900 -3.494 18.622 1.00 85.44 211 SER A CA 1
ATOM 1665 C C . SER A 1 211 ? 1.025 -2.288 17.690 1.00 85.44 211 SER A C 1
ATOM 1667 O O . SER A 1 211 ? 1.512 -2.407 16.566 1.00 85.44 211 SER A O 1
ATOM 1669 N N . LEU A 1 212 ? 0.577 -1.126 18.165 1.00 80.44 212 LEU A N 1
ATOM 1670 C CA . LEU A 1 212 ? 0.729 0.151 17.463 1.00 80.44 212 LEU A CA 1
ATOM 1671 C C . LEU A 1 212 ? 2.165 0.695 17.562 1.00 80.44 212 LEU A C 1
ATOM 1673 O O . LEU A 1 212 ? 2.617 1.356 16.633 1.00 80.44 212 LEU A O 1
ATOM 1677 N N . ASP A 1 213 ? 2.885 0.343 18.633 1.00 72.31 213 ASP A N 1
ATOM 1678 C CA . ASP A 1 213 ? 4.257 0.805 18.918 1.00 72.31 213 ASP A CA 1
ATOM 1679 C C . ASP A 1 213 ? 5.344 -0.081 18.290 1.00 72.31 213 ASP A C 1
ATOM 1681 O O . ASP A 1 213 ? 6.537 0.091 18.540 1.00 72.31 213 ASP A O 1
ATOM 1685 N N . SER A 1 214 ? 4.953 -1.087 17.505 1.00 67.88 214 SER A N 1
ATOM 1686 C CA . SER A 1 214 ? 5.904 -1.989 16.863 1.00 67.88 214 SER A CA 1
ATOM 1687 C C . SER A 1 214 ? 6.687 -1.253 15.770 1.00 67.88 214 SER A C 1
ATOM 1689 O O . SER A 1 214 ? 6.217 -1.104 14.644 1.00 67.88 214 SER A O 1
ATOM 1691 N N . ASN A 1 215 ? 7.907 -0.827 16.104 1.00 60.19 215 ASN A N 1
ATOM 1692 C CA . ASN A 1 215 ? 8.836 -0.188 15.168 1.00 60.19 215 ASN A CA 1
ATOM 1693 C C . ASN A 1 215 ? 9.461 -1.157 14.158 1.00 60.19 215 ASN A C 1
ATOM 1695 O O . ASN A 1 215 ? 9.985 -0.703 13.144 1.00 60.19 215 ASN A O 1
ATOM 1699 N N . ASP A 1 216 ? 9.387 -2.467 14.406 1.00 63.38 216 ASP A N 1
ATOM 1700 C CA . ASP A 1 216 ? 10.065 -3.468 13.576 1.00 63.38 216 ASP A CA 1
ATOM 1701 C C . ASP A 1 216 ? 9.471 -3.608 12.169 1.00 63.38 216 ASP A C 1
ATOM 1703 O O . ASP A 1 216 ? 10.059 -4.295 11.342 1.00 63.38 216 ASP A O 1
ATOM 1707 N N . GLY A 1 217 ? 8.332 -2.966 11.872 1.00 67.56 217 GLY A N 1
ATOM 1708 C CA . GLY A 1 217 ? 7.809 -2.826 10.508 1.00 67.56 217 GLY A CA 1
ATOM 1709 C C . GLY A 1 217 ? 7.639 -4.148 9.754 1.00 67.56 217 GLY A C 1
ATOM 1710 O O . GLY A 1 217 ? 7.722 -4.153 8.530 1.00 67.56 217 GLY A O 1
ATOM 1711 N N . THR A 1 218 ? 7.435 -5.260 10.467 1.00 84.25 218 THR A N 1
ATOM 1712 C CA . THR A 1 218 ? 7.294 -6.609 9.907 1.00 84.25 218 THR A CA 1
ATOM 1713 C C . THR A 1 218 ? 5.905 -7.165 10.193 1.00 84.25 218 THR A C 1
ATOM 1715 O O . THR A 1 218 ? 5.354 -7.030 11.287 1.00 84.25 218 THR A O 1
ATOM 1718 N N . ILE A 1 219 ? 5.324 -7.844 9.204 1.00 89.69 219 ILE A N 1
ATOM 1719 C CA . ILE A 1 219 ? 4.078 -8.590 9.393 1.00 89.69 219 ILE A CA 1
ATOM 1720 C C . ILE A 1 219 ? 4.423 -9.973 9.929 1.00 89.69 219 ILE A C 1
ATOM 1722 O O . ILE A 1 219 ? 5.245 -10.675 9.351 1.00 89.69 219 ILE A O 1
ATOM 1726 N N . SER A 1 220 ? 3.759 -10.383 11.007 1.00 92.50 220 SER A N 1
ATOM 1727 C CA . SER A 1 220 ? 3.867 -11.730 11.564 1.00 92.50 220 SER A CA 1
ATOM 1728 C C . SER A 1 220 ? 2.632 -12.573 11.233 1.00 92.50 220 SER A C 1
ATOM 1730 O O . SER A 1 220 ? 1.584 -12.047 10.837 1.00 92.50 220 SER A O 1
ATOM 1732 N N . PHE A 1 221 ? 2.705 -13.888 11.453 1.00 93.38 221 PHE A N 1
ATOM 1733 C CA . PHE A 1 221 ? 1.517 -14.753 11.395 1.00 93.38 221 PHE A CA 1
ATOM 1734 C C . PHE A 1 221 ? 0.415 -14.304 12.364 1.00 93.38 221 PHE A C 1
ATOM 1736 O O . PHE A 1 221 ? -0.763 -14.421 12.039 1.00 93.38 221 PHE A O 1
ATOM 1743 N N . GLY A 1 222 ? 0.776 -13.739 13.516 1.00 93.81 222 GLY A N 1
ATOM 1744 C CA . GLY A 1 222 ? -0.153 -13.149 14.475 1.00 93.81 222 GLY A CA 1
ATOM 1745 C C . GLY A 1 222 ? -0.924 -11.976 13.875 1.00 93.81 222 GLY A C 1
ATOM 1746 O O . GLY A 1 222 ? -2.145 -11.911 14.025 1.00 93.81 222 GLY A O 1
ATOM 1747 N N . THR A 1 223 ? -0.257 -11.099 13.118 1.00 94.06 223 THR A N 1
ATOM 1748 C CA . THR A 1 223 ? -0.920 -10.021 12.366 1.00 94.06 223 THR A CA 1
ATOM 1749 C C . THR A 1 223 ? -1.916 -10.586 11.351 1.00 94.06 223 THR A C 1
ATOM 1751 O O . THR A 1 223 ? -3.066 -10.150 11.314 1.00 94.06 223 THR A O 1
ATOM 1754 N N . LEU A 1 224 ? -1.522 -11.592 10.564 1.00 94.81 224 LEU A N 1
ATOM 1755 C CA . LEU A 1 224 ? -2.409 -12.212 9.571 1.00 94.81 224 LEU A CA 1
ATOM 1756 C C . LEU A 1 224 ? -3.608 -12.918 10.220 1.00 94.81 224 LEU A C 1
ATOM 1758 O O . LEU A 1 224 ? -4.740 -12.734 9.777 1.00 94.81 224 LEU A O 1
ATOM 1762 N N . LEU A 1 225 ? -3.379 -13.674 11.295 1.00 95.19 225 LEU A N 1
ATOM 1763 C CA . LEU A 1 225 ? -4.429 -14.379 12.027 1.00 95.19 225 LEU A CA 1
ATOM 1764 C C . LEU A 1 225 ? -5.446 -13.397 12.612 1.00 95.19 225 LEU A C 1
ATOM 1766 O O . LEU A 1 225 ? -6.647 -13.576 12.436 1.00 95.19 225 LEU A O 1
ATOM 1770 N N . ASN A 1 226 ? -4.975 -12.320 13.244 1.00 94.62 226 ASN A N 1
ATOM 1771 C CA . ASN A 1 226 ? -5.860 -11.278 13.752 1.00 94.62 226 ASN A CA 1
ATOM 1772 C C . ASN A 1 226 ? -6.630 -10.580 12.622 1.00 94.62 226 ASN A C 1
ATOM 1774 O O . ASN A 1 226 ? -7.819 -10.312 12.780 1.00 94.62 226 ASN A O 1
ATOM 1778 N N . CYS A 1 227 ? -5.996 -10.333 11.471 1.00 95.25 227 CYS A N 1
ATOM 1779 C CA . CYS A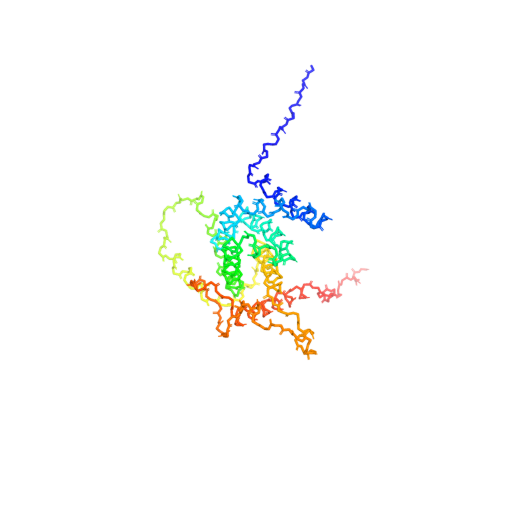 1 227 ? -6.675 -9.786 10.297 1.00 95.25 227 CYS A CA 1
ATOM 1780 C C . CYS A 1 227 ? -7.830 -10.691 9.836 1.00 95.25 227 CYS A C 1
ATOM 1782 O O . CYS A 1 227 ? -8.937 -10.202 9.606 1.00 95.25 227 CYS A O 1
ATOM 1784 N N . VAL A 1 228 ? -7.607 -12.007 9.750 1.00 95.12 228 VAL A N 1
ATOM 1785 C CA . VAL A 1 228 ? -8.658 -12.982 9.411 1.00 95.12 228 VAL A CA 1
ATOM 1786 C C . VAL A 1 228 ? -9.767 -12.977 10.465 1.00 95.12 228 VAL A C 1
ATOM 1788 O O . VAL A 1 228 ? -10.940 -12.878 10.109 1.00 95.12 228 VAL A O 1
ATOM 1791 N N . THR A 1 229 ? -9.416 -13.001 11.753 1.00 93.31 229 THR A N 1
ATOM 1792 C CA . THR A 1 229 ? -10.384 -12.949 12.859 1.00 93.31 229 THR A CA 1
ATOM 1793 C C . THR A 1 229 ? -11.259 -11.697 12.797 1.00 93.31 229 THR A C 1
ATOM 1795 O O . THR A 1 229 ? -12.475 -11.785 12.964 1.00 93.31 229 THR A O 1
ATOM 1798 N N . ILE A 1 230 ? -10.677 -10.532 12.489 1.00 93.19 230 ILE A N 1
ATOM 1799 C CA . ILE A 1 230 ? -11.428 -9.290 12.270 1.00 93.19 230 ILE A CA 1
ATOM 1800 C C . ILE A 1 230 ? -12.393 -9.439 11.093 1.00 93.19 230 ILE A C 1
ATOM 1802 O O . ILE A 1 230 ? -13.553 -9.057 11.226 1.00 93.19 230 ILE A O 1
ATOM 1806 N N . CYS A 1 231 ? -11.938 -9.981 9.958 1.00 92.62 231 CYS A N 1
ATOM 1807 C CA . CYS A 1 231 ? -12.785 -10.161 8.778 1.00 92.62 231 CYS A CA 1
ATOM 1808 C C . CYS A 1 231 ? -14.004 -11.032 9.105 1.00 92.62 231 CYS A C 1
ATOM 1810 O O . CYS A 1 231 ? -15.131 -10.635 8.824 1.00 92.62 231 CYS A O 1
ATOM 1812 N N . VAL A 1 232 ? -13.791 -12.173 9.769 1.00 92.06 232 VAL A N 1
ATOM 1813 C CA . VAL A 1 232 ? -14.871 -13.074 10.204 1.00 92.06 232 VAL A CA 1
ATOM 1814 C C . VAL A 1 232 ? -15.826 -12.367 11.173 1.00 92.06 232 VAL A C 1
ATOM 1816 O O . VAL A 1 232 ? -17.043 -12.440 11.007 1.00 92.06 232 VAL A O 1
ATOM 1819 N N . ARG A 1 233 ? -15.291 -11.620 12.147 1.00 88.88 233 ARG A N 1
ATOM 1820 C CA . ARG A 1 233 ? -16.088 -10.846 13.112 1.00 88.88 233 ARG A CA 1
ATOM 1821 C C . ARG A 1 233 ? -16.947 -9.771 12.439 1.00 88.88 233 ARG A C 1
ATOM 1823 O O . ARG A 1 233 ? -18.097 -9.582 12.827 1.00 88.88 233 ARG A O 1
ATOM 1830 N N . LEU A 1 234 ? -16.406 -9.053 11.453 1.00 87.25 234 LEU A N 1
ATOM 1831 C CA . LEU A 1 234 ? -17.142 -8.021 10.715 1.00 87.25 234 LEU A CA 1
ATOM 1832 C C . LEU A 1 234 ? -18.227 -8.628 9.814 1.00 87.25 234 LEU A C 1
ATOM 1834 O O . LEU A 1 234 ? -19.328 -8.082 9.767 1.00 87.25 234 LEU A O 1
ATOM 1838 N N . LEU A 1 235 ? -17.955 -9.774 9.180 1.00 87.12 235 LEU A N 1
ATOM 1839 C CA . LEU A 1 235 ? -18.940 -10.515 8.382 1.00 87.12 235 LEU A CA 1
ATOM 1840 C C . LEU A 1 235 ? -20.131 -10.989 9.233 1.00 87.12 235 LEU A C 1
ATOM 1842 O O . LEU A 1 235 ? -21.285 -10.758 8.873 1.00 87.12 235 LEU A O 1
ATOM 1846 N N . ALA A 1 236 ? -19.874 -11.544 10.421 1.00 85.19 236 ALA A N 1
ATOM 1847 C CA . ALA A 1 236 ? -20.939 -11.988 11.325 1.00 85.19 236 ALA A CA 1
ATOM 1848 C C . ALA A 1 236 ? -21.890 -10.845 11.746 1.00 85.19 236 ALA A C 1
ATOM 1850 O O . ALA A 1 236 ? -23.085 -11.058 11.954 1.00 85.19 236 ALA A O 1
ATOM 1851 N N . LYS A 1 237 ? -21.384 -9.607 11.841 1.00 77.38 237 LYS A N 1
ATOM 1852 C CA . LYS A 1 237 ? -22.196 -8.419 12.164 1.00 77.38 237 LYS A CA 1
ATOM 1853 C C . LYS A 1 237 ? -23.057 -7.941 10.997 1.00 77.38 237 LYS A C 1
ATOM 1855 O O . LYS A 1 237 ? -24.114 -7.355 11.235 1.00 77.38 237 LYS A O 1
ATOM 1860 N N . THR A 1 238 ? -22.624 -8.152 9.754 1.00 67.94 238 THR A N 1
ATOM 1861 C CA . THR A 1 238 ? -23.432 -7.809 8.575 1.00 67.94 238 THR A CA 1
ATOM 1862 C C . THR A 1 238 ? -24.611 -8.763 8.391 1.00 67.94 238 THR A C 1
ATOM 1864 O O . THR A 1 238 ? -25.698 -8.302 8.042 1.00 67.94 238 THR A O 1
ATOM 1867 N N . ASP A 1 239 ? -24.451 -10.044 8.734 1.00 61.53 239 ASP A N 1
ATOM 1868 C CA . ASP A 1 239 ? -25.511 -11.051 8.579 1.00 61.53 239 ASP A CA 1
ATOM 1869 C C . ASP A 1 239 ? -26.679 -10.849 9.563 1.00 61.53 239 ASP A C 1
ATOM 1871 O O . ASP A 1 239 ? -27.842 -11.063 9.216 1.00 61.53 239 ASP A O 1
ATOM 1875 N N . GLY A 1 240 ? -26.416 -10.322 10.765 1.00 55.09 240 GLY A N 1
ATOM 1876 C CA . GLY A 1 240 ? -27.450 -10.053 11.776 1.00 55.09 240 GLY A CA 1
ATOM 1877 C C . GLY A 1 240 ? -28.484 -8.976 11.399 1.00 55.09 240 GLY A C 1
ATOM 1878 O O . GLY A 1 240 ? -29.539 -8.898 12.030 1.00 55.09 240 GLY A O 1
ATOM 1879 N N . LYS A 1 241 ? -28.224 -8.150 10.372 1.00 49.69 241 LYS A N 1
ATOM 1880 C CA . LYS A 1 241 ? -29.167 -7.122 9.883 1.00 49.69 241 LYS A CA 1
ATOM 1881 C C . LYS A 1 241 ? -30.156 -7.639 8.834 1.00 49.69 241 LYS A C 1
ATOM 1883 O O . LYS A 1 241 ? -31.117 -6.937 8.532 1.00 49.69 241 LYS A O 1
ATOM 1888 N N . CYS A 1 242 ? -29.962 -8.851 8.314 1.00 35.75 242 CYS A N 1
ATOM 1889 C CA . CYS A 1 242 ? -30.808 -9.446 7.280 1.00 35.75 242 CYS A CA 1
ATOM 1890 C C . CYS A 1 242 ? -31.673 -10.594 7.834 1.00 35.75 242 CYS A C 1
ATOM 1892 O O . CYS A 1 242 ? -31.808 -11.633 7.198 1.00 35.75 242 CYS A O 1
ATOM 1894 N N . SER A 1 243 ? -32.246 -10.444 9.035 1.00 33.97 243 SER A N 1
ATOM 1895 C CA . SER A 1 243 ? -33.241 -11.403 9.538 1.00 33.97 243 SER A CA 1
ATOM 1896 C C . SER A 1 243 ? -34.647 -11.011 9.056 1.00 33.97 243 SER A C 1
ATOM 1898 O O . SER A 1 243 ? -35.159 -9.978 9.494 1.00 33.97 243 SER A O 1
ATOM 1900 N N . PRO A 1 244 ? -35.321 -11.809 8.200 1.00 44.41 244 PRO A N 1
ATOM 1901 C CA . PRO A 1 244 ? -36.662 -11.509 7.685 1.00 44.41 244 PRO A CA 1
ATOM 1902 C C . PRO A 1 244 ? -37.795 -11.770 8.697 1.00 44.41 244 PRO A C 1
ATOM 1904 O O . PRO A 1 244 ? -38.960 -11.843 8.315 1.00 44.41 244 PRO A O 1
ATOM 1907 N N . HIS A 1 245 ? -37.501 -11.977 9.984 1.00 42.69 245 HIS A N 1
ATOM 1908 C CA . HIS A 1 245 ? -38.474 -12.469 10.971 1.00 42.69 245 HIS A CA 1
ATOM 1909 C C . HIS A 1 245 ? -38.851 -11.445 12.047 1.00 42.69 245 HIS A C 1
ATOM 1911 O O . HIS A 1 245 ? -38.912 -11.748 13.235 1.00 42.69 245 HIS A O 1
ATOM 1917 N N . LYS A 1 246 ? -39.186 -10.226 11.616 1.00 47.31 246 LYS A N 1
ATOM 1918 C CA . LYS A 1 246 ? -40.061 -9.329 12.388 1.00 47.31 246 LYS A CA 1
ATOM 1919 C C . LYS A 1 246 ? -41.212 -8.814 11.526 1.00 47.31 246 LYS A C 1
ATOM 1921 O O . LYS A 1 246 ? -41.398 -7.616 11.368 1.00 47.31 246 LYS A O 1
ATOM 1926 N N . VAL A 1 247 ? -41.999 -9.737 10.985 1.00 44.38 247 VAL A N 1
ATOM 1927 C CA . VAL A 1 247 ? -43.420 -9.478 10.737 1.00 44.38 247 VAL A CA 1
ATOM 1928 C C . VAL A 1 247 ? -44.161 -10.345 11.746 1.00 44.38 247 VAL A C 1
ATOM 1930 O O . VAL A 1 247 ? -44.426 -11.515 11.493 1.00 44.38 247 VAL A O 1
ATOM 1933 N N . SER A 1 248 ? -44.374 -9.805 12.948 1.00 41.88 248 SER A N 1
ATOM 1934 C CA . SER A 1 248 ? -45.339 -10.398 13.874 1.00 41.88 248 SER A CA 1
ATOM 1935 C C . SER A 1 248 ? -46.733 -9.973 13.408 1.00 41.88 248 SER A C 1
ATOM 1937 O O . SER A 1 248 ? -46.902 -8.798 13.074 1.00 41.88 248 SER A O 1
ATOM 1939 N N . PRO A 1 249 ? -47.708 -10.890 13.356 1.00 53.53 249 PRO A N 1
ATOM 1940 C CA . PRO A 1 249 ? -49.068 -10.578 12.961 1.00 53.53 249 PRO A CA 1
ATOM 1941 C C . PRO A 1 249 ? -49.798 -9.979 14.163 1.00 53.53 249 PRO A C 1
ATOM 1943 O O . PRO A 1 249 ? -49.856 -10.629 15.201 1.00 53.53 249 PRO A O 1
ATOM 1946 N N . ASP A 1 250 ? -50.351 -8.776 14.036 1.00 46.66 250 ASP A N 1
ATOM 1947 C CA . ASP A 1 250 ? -51.611 -8.472 14.714 1.00 46.66 250 ASP A CA 1
ATOM 1948 C C . ASP A 1 250 ? -52.311 -7.244 14.123 1.00 46.66 250 ASP A C 1
ATOM 1950 O O . ASP A 1 250 ? -51.677 -6.368 13.537 1.00 46.66 250 ASP A O 1
ATOM 1954 N N . ASP A 1 251 ? -53.625 -7.223 14.330 1.00 46.97 251 ASP A N 1
ATOM 1955 C CA . ASP A 1 251 ? -54.580 -6.138 14.094 1.00 46.97 251 ASP A CA 1
ATOM 1956 C C . ASP A 1 251 ? -55.176 -5.978 12.688 1.00 46.97 251 ASP A C 1
ATOM 1958 O O . ASP A 1 251 ? -55.010 -4.980 11.988 1.00 46.97 251 ASP A O 1
ATOM 1962 N N . SER A 1 252 ? -56.057 -6.916 12.337 1.00 44.12 252 SER A N 1
ATOM 1963 C CA . SER A 1 252 ? -57.318 -6.547 11.676 1.00 44.12 252 SER A CA 1
ATOM 1964 C C . SER A 1 252 ? -58.419 -7.558 11.997 1.00 44.12 252 SER A C 1
ATOM 1966 O O . SER A 1 252 ? -58.474 -8.636 11.424 1.00 44.12 252 SER A O 1
ATOM 1968 N N . HIS A 1 253 ? -59.272 -7.224 12.972 1.00 39.69 253 HIS A N 1
ATOM 1969 C CA . HIS A 1 253 ? -60.732 -7.126 12.806 1.00 39.69 253 HIS A CA 1
ATOM 1970 C C . HIS A 1 253 ? -61.430 -6.957 14.169 1.00 39.69 253 HIS A C 1
ATOM 1972 O O . HIS A 1 253 ? -61.849 -7.911 14.821 1.00 39.69 253 HIS A O 1
ATOM 1978 N N . LYS A 1 254 ? -61.615 -5.692 14.562 1.00 41.62 254 LYS A N 1
ATOM 1979 C CA . LYS A 1 254 ? -62.776 -5.240 15.339 1.00 41.62 254 LYS A CA 1
ATOM 1980 C C . LYS A 1 254 ? -63.464 -4.112 14.574 1.00 41.62 254 LYS A C 1
ATOM 1982 O O . LYS A 1 254 ? -63.077 -2.953 14.701 1.00 41.62 254 LYS A O 1
ATOM 1987 N N . SER A 1 255 ? -64.463 -4.478 13.781 1.00 40.78 255 SER A N 1
ATOM 1988 C CA . SER A 1 255 ? -65.742 -3.782 13.545 1.00 40.78 255 SER A CA 1
ATOM 1989 C C . SER A 1 255 ? -66.501 -4.530 12.465 1.00 40.78 255 SER A C 1
ATOM 1991 O O . SER A 1 255 ? -65.857 -4.863 11.445 1.00 40.78 255 SER A O 1
#

Secondary structure (DSSP, 8-state):
------------HHHHHHHHHHHHHHHHHHHGGGGHHHHHHHHHHHHHHHHHHHHHHHH---HHHHHHHHHHHHHHHHHHTTHHHHHHH-HHHHHHHHHHHHHHHHHHHHHHH-HHHHHHHHHHHHHTTS-----HHHHHHHHHHHHH--PPPSS--HHHHHHHHHHHHHHHHHHHHHHTTS--HHHHHTT----GGG----EES--SPPPSS-TT--EEHHHHHHHHHHHHHHHHHHHTT--------------

Sequence (255 aa):
QTFTGLRTATVSWHTLYCLSLELFSSMLRVLGHSFLDDALNVVGVHQDRLQQALEMARVITSKPALLEAEATCNFMLQLCAYNKQWRFHLPNVLSKLMGSLVAMIQSYVALLIRPQYLLHLLEHHKSQDSWGKSDTNILMSSVIQHQTSLDDVEQPTSKLVDAQNSILKLVGKGLICIKHFTPPLPEILLDQSTDVREWEPVVTLGFSTPSLDSNDGTISFGTLLNCVTICVRLLAKTDGKCSPHKVSPDDSHKS

Radius of gyration: 22.97 Å; chains: 1; bounding box: 82×70×55 Å

pLDDT: mean 83.12, std 17.93, range [33.97, 98.5]

Organism: NCBI:txid1028688

InterPro domains:
  IPR044840 Nucleoporin Nup188 [PTHR31431] (12-245)

Foldseek 3Di:
DDDDDDPPPPQDPLNVVLVVLVVLLVCCVVVPPVCLVVLLVVCVVCLVVLLVLLQVVLVDLDPSSLSSVVSSLSSLLSCLLVVVVSCVPPVPSVVSNLLSLLLSLLSLLLCLLQLQLVVLSVVVVVCVVPDDDDDPPVSVVVNVVSSPDSDDDPDDDPVSVVSNVSSLSSSVSSVSSVVSLDDDPVCVVVVVVDPPVSHDDQEDADQDQRHSPPPVSGHYVNSVVSSVVSVVVVVVVVVVVPDPPPPDDDDDDDD